Protein AF-0000000075588506 (afdb_homodimer)

Radius of gyration: 22.27 Å; Cα contacts (8 Å, |Δi|>4): 483; chains: 2; bounding box: 52×67×64 Å

InterPro domains:
  IPR051534 CBASS antivirus and pafABC operon-associated protein [PTHR34580] (2-149)
  IPR057727 WCX domain [PF25583] (71-145)

Structure (mmCIF, N/CA/C/O backbone):
data_AF-0000000075588506-model_v1
#
loop_
_entity.id
_entity.type
_entity.pdbx_description
1 polymer 'Uncharacterized protein'
#
loop_
_atom_site.group_PDB
_atom_site.id
_atom_site.type_symbol
_atom_site.label_atom_id
_atom_site.label_alt_id
_atom_site.label_comp_id
_atom_site.label_asym_id
_atom_site.label_entity_id
_atom_site.label_seq_id
_atom_site.pdbx_PDB_ins_code
_atom_site.Cartn_x
_atom_site.Cartn_y
_atom_site.Cartn_z
_atom_site.occupancy
_atom_site.B_iso_or_equiv
_atom_site.auth_seq_id
_atom_site.auth_comp_id
_atom_site.auth_asym_id
_atom_site.auth_atom_id
_atom_site.pdbx_PDB_model_num
ATOM 1 N N . MET A 1 1 ? 15.922 -7.164 -25.719 1 78.69 1 MET A N 1
ATOM 2 C CA . MET A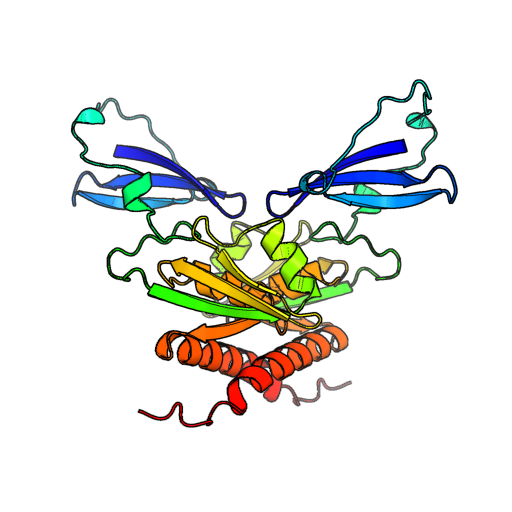 1 1 ? 14.758 -6.977 -26.578 1 78.69 1 MET A CA 1
ATOM 3 C C . MET A 1 1 ? 13.547 -6.539 -25.766 1 78.69 1 MET A C 1
ATOM 5 O O . MET A 1 1 ? 13.094 -7.27 -24.875 1 78.69 1 MET A O 1
ATOM 9 N N . PRO A 1 2 ? 13.062 -5.387 -25.938 1 80.12 2 PRO A N 1
ATOM 10 C CA . PRO A 1 2 ? 11.867 -4.934 -25.219 1 80.12 2 PRO A CA 1
ATOM 11 C C . PRO A 1 2 ? 10.602 -5.676 -25.656 1 80.12 2 PRO A C 1
ATOM 13 O O . PRO A 1 2 ? 10.414 -5.922 -26.859 1 80.12 2 PRO A O 1
ATOM 16 N N . LEU A 1 3 ? 9.812 -6.098 -24.75 1 80.12 3 LEU A N 1
ATOM 17 C CA . LEU A 1 3 ? 8.641 -6.914 -25.047 1 80.12 3 LEU A CA 1
ATOM 18 C C . LEU A 1 3 ? 7.355 -6.16 -24.734 1 80.12 3 LEU A C 1
ATOM 20 O O . LEU A 1 3 ? 6.441 -6.117 -25.562 1 80.12 3 LEU A O 1
ATOM 24 N N . CYS A 1 4 ? 7.23 -5.613 -23.531 1 79.81 4 CYS A N 1
ATOM 25 C CA . CYS A 1 4 ? 6.035 -4.863 -23.156 1 79.81 4 CYS A CA 1
ATOM 26 C C . CYS A 1 4 ? 6.328 -3.887 -22.031 1 79.81 4 CYS A C 1
ATOM 28 O O . CYS A 1 4 ? 7.395 -3.943 -21.422 1 79.81 4 CYS A O 1
ATOM 30 N N . LEU A 1 5 ? 5.359 -2.977 -21.891 1 83.81 5 LEU A N 1
ATOM 31 C CA . LEU A 1 5 ? 5.402 -2.025 -20.781 1 83.81 5 LEU A CA 1
ATOM 32 C C . LEU A 1 5 ? 4.277 -2.297 -19.797 1 83.81 5 LEU A C 1
ATOM 34 O O . LEU A 1 5 ? 3.15 -2.596 -20.188 1 83.81 5 LEU A O 1
ATOM 38 N N . LYS A 1 6 ? 4.695 -2.268 -18.531 1 82.12 6 LYS A N 1
ATOM 39 C CA . LYS A 1 6 ? 3.713 -2.457 -17.469 1 82.12 6 LYS A CA 1
ATOM 40 C C . LYS A 1 6 ? 3.766 -1.312 -16.469 1 82.12 6 LYS A C 1
ATOM 42 O O . LYS A 1 6 ? 4.848 -0.89 -16.047 1 82.12 6 LYS A O 1
ATOM 47 N N . LEU A 1 7 ? 2.547 -0.746 -16.234 1 78.69 7 LEU A N 1
ATOM 48 C CA . LEU A 1 7 ? 2.436 0.272 -15.203 1 78.69 7 LEU A CA 1
ATOM 49 C C . LEU A 1 7 ? 2.078 -0.357 -13.859 1 78.69 7 LEU A C 1
ATOM 51 O O . LEU A 1 7 ? 1.124 -1.133 -13.766 1 78.69 7 LEU A O 1
ATOM 55 N N . PHE A 1 8 ? 2.902 -0.081 -12.828 1 80.75 8 PHE A N 1
ATOM 56 C CA . PHE A 1 8 ? 2.625 -0.562 -11.477 1 80.75 8 PHE A CA 1
ATOM 57 C C . PHE A 1 8 ? 3.104 0.443 -10.438 1 80.75 8 PHE A C 1
ATOM 59 O O . PHE A 1 8 ? 4.254 0.879 -10.469 1 80.75 8 PHE A O 1
ATOM 66 N N . ARG A 1 9 ? 2.217 0.816 -9.445 1 76.56 9 ARG A N 1
ATOM 67 C CA . ARG A 1 9 ? 2.492 1.794 -8.398 1 76.56 9 ARG A CA 1
ATOM 68 C C . ARG A 1 9 ? 3.148 3.045 -8.969 1 76.56 9 ARG A C 1
ATOM 70 O O . ARG A 1 9 ? 4.191 3.484 -8.484 1 76.56 9 ARG A O 1
ATOM 77 N N . GLN A 1 10 ? 2.666 3.445 -10.086 1 72.75 10 GLN A N 1
ATOM 78 C CA . GLN A 1 10 ? 3.016 4.715 -10.703 1 72.75 10 GLN A CA 1
ATOM 79 C C . GLN A 1 10 ? 4.406 4.656 -11.336 1 72.75 10 GLN A C 1
ATOM 81 O O . GLN A 1 10 ? 5.004 5.691 -11.625 1 72.75 10 GLN A O 1
ATOM 86 N N . CYS A 1 11 ? 4.848 3.457 -11.398 1 76.31 11 CYS A N 1
ATOM 87 C CA . CYS A 1 11 ? 6.121 3.281 -12.086 1 76.31 11 CYS A CA 1
ATOM 88 C C . CYS A 1 11 ? 5.949 2.445 -13.344 1 76.31 11 CYS A C 1
ATOM 90 O O . CYS A 1 11 ? 5.199 1.467 -13.352 1 76.31 11 CYS A O 1
ATOM 92 N N . TRP A 1 12 ? 6.598 2.908 -14.391 1 80.81 12 TRP A N 1
ATOM 93 C CA . TRP A 1 12 ? 6.633 2.141 -15.633 1 80.81 12 TRP A CA 1
ATOM 94 C C . TRP A 1 12 ? 7.766 1.117 -15.602 1 80.81 12 TRP A C 1
ATOM 96 O O . TRP A 1 12 ? 8.883 1.432 -15.195 1 80.81 12 TRP A O 1
ATOM 106 N N . TYR A 1 13 ? 7.371 -0.086 -16 1 84.12 13 TYR A N 1
ATOM 107 C CA . TYR A 1 13 ? 8.352 -1.165 -16.078 1 84.12 13 TYR A CA 1
ATOM 108 C C . TYR A 1 13 ? 8.461 -1.698 -17.5 1 84.12 13 TYR A C 1
ATOM 110 O O . TYR A 1 13 ? 7.449 -1.833 -18.203 1 84.12 13 TYR A O 1
ATOM 118 N N . LEU A 1 14 ? 9.727 -1.942 -17.875 1 85.06 14 LEU A N 1
ATOM 119 C CA . LEU A 1 14 ? 9.984 -2.576 -19.172 1 85.06 14 LEU A CA 1
ATOM 120 C C . LEU A 1 14 ? 10.305 -4.055 -18.984 1 85.06 14 LEU A C 1
ATOM 122 O O . LEU A 1 14 ? 11.211 -4.41 -18.234 1 85.06 14 LEU A O 1
ATOM 126 N N . VAL A 1 15 ? 9.438 -4.84 -19.609 1 84.5 15 VAL A N 1
ATOM 127 C CA . VAL A 1 15 ? 9.734 -6.266 -19.688 1 84.5 15 VAL A CA 1
ATOM 128 C C . VAL A 1 15 ? 10.547 -6.562 -20.938 1 84.5 15 VAL A C 1
ATOM 130 O O . VAL A 1 15 ? 10.148 -6.191 -22.047 1 84.5 15 VAL A O 1
ATOM 133 N N . GLY A 1 16 ? 11.672 -7.125 -20.688 1 82.25 16 GLY A N 1
ATOM 134 C CA . GLY A 1 16 ? 12.516 -7.434 -21.828 1 82.25 16 GLY A CA 1
ATOM 135 C C . GLY A 1 16 ? 13.195 -8.781 -21.719 1 82.25 16 GLY A C 1
ATOM 136 O O . GLY A 1 16 ? 13.219 -9.391 -20.656 1 82.25 16 GLY A O 1
ATOM 137 N N . LYS A 1 17 ? 13.516 -9.234 -22.922 1 81.44 17 LYS A N 1
ATOM 138 C CA . LYS A 1 17 ? 14.273 -10.477 -23.016 1 81.44 17 LYS A CA 1
ATOM 139 C C . LYS A 1 17 ? 15.758 -10.211 -23.25 1 81.44 17 LYS A C 1
ATOM 141 O O . LYS A 1 17 ? 16.109 -9.477 -24.172 1 81.44 17 LYS A O 1
ATOM 146 N N . ASN A 1 18 ? 16.5 -10.758 -22.141 1 76.44 18 ASN A N 1
ATOM 147 C CA . ASN A 1 18 ? 17.938 -10.617 -22.297 1 76.44 18 ASN A CA 1
ATOM 148 C C . ASN A 1 18 ? 18.453 -11.391 -23.516 1 76.44 18 ASN A C 1
ATOM 150 O O . ASN A 1 18 ? 18.141 -12.57 -23.688 1 76.44 18 ASN A O 1
ATOM 154 N N . LYS A 1 19 ? 19.25 -10.836 -24.312 1 73.25 19 LYS A N 1
ATOM 155 C CA . LYS A 1 19 ? 19.75 -11.43 -25.562 1 73.25 19 LYS A CA 1
ATOM 156 C C . LYS A 1 19 ? 20.734 -12.562 -25.281 1 73.25 19 LYS A C 1
ATOM 158 O O . LYS A 1 19 ? 20.844 -13.5 -26.062 1 73.25 19 LYS A O 1
ATOM 163 N N . PHE A 1 20 ? 21.406 -12.453 -24.141 1 75.19 20 PHE A N 1
ATOM 164 C CA . PHE A 1 20 ? 22.484 -13.391 -23.859 1 75.19 20 PHE A CA 1
ATOM 165 C C . PHE A 1 20 ? 21.953 -14.656 -23.188 1 75.19 20 PHE A C 1
ATOM 167 O O . PHE A 1 20 ? 22.297 -15.766 -23.578 1 75.19 20 PHE A O 1
ATOM 174 N N . ASN A 1 21 ? 21.031 -14.547 -22.281 1 75.19 21 ASN A N 1
ATOM 175 C CA . ASN A 1 21 ? 20.578 -15.719 -21.547 1 75.19 21 ASN A CA 1
ATOM 176 C C . ASN A 1 21 ? 19.094 -15.992 -21.797 1 75.19 21 ASN A C 1
ATOM 178 O O . ASN A 1 21 ? 18.547 -16.969 -21.297 1 75.19 21 ASN A O 1
ATOM 182 N N . HIS A 1 22 ? 18.516 -15.18 -22.594 1 75.69 22 HIS A N 1
ATOM 183 C CA . HIS A 1 22 ? 17.125 -15.305 -23.016 1 75.69 22 HIS A CA 1
ATOM 184 C C . HIS A 1 22 ? 16.172 -15.25 -21.828 1 75.69 22 HIS A C 1
ATOM 186 O O . HIS A 1 22 ? 15.055 -15.758 -21.891 1 75.69 22 HIS A O 1
ATOM 192 N N . MET A 1 23 ? 16.719 -14.727 -20.766 1 78.88 23 MET A N 1
ATOM 193 C CA . MET A 1 23 ? 15.891 -14.609 -19.562 1 78.88 23 MET A CA 1
ATOM 194 C C . MET A 1 23 ? 15.07 -13.328 -19.609 1 78.88 23 MET A C 1
ATOM 196 O O . MET A 1 23 ? 15.555 -12.281 -20.047 1 78.88 23 MET A O 1
ATOM 200 N N . ILE A 1 24 ? 13.852 -13.531 -19.25 1 81.25 24 ILE A N 1
ATOM 201 C CA . ILE A 1 24 ? 12.984 -12.367 -19.172 1 81.25 24 ILE A CA 1
ATOM 202 C C . ILE A 1 24 ? 13.312 -11.57 -17.906 1 81.25 24 ILE A C 1
ATOM 204 O O . ILE A 1 24 ? 13.406 -12.141 -16.812 1 81.25 24 ILE A O 1
ATOM 208 N N . THR A 1 25 ? 13.586 -10.281 -18.156 1 81.56 25 THR A N 1
ATOM 209 C CA . THR A 1 25 ? 13.938 -9.398 -17.047 1 81.56 25 THR A CA 1
ATOM 210 C C . THR A 1 25 ? 13.016 -8.18 -17 1 81.56 25 THR A C 1
ATOM 212 O O . THR A 1 25 ? 12.578 -7.695 -18.047 1 81.56 25 THR A O 1
ATOM 215 N N . ILE A 1 26 ? 12.688 -7.777 -15.805 1 84.12 26 ILE A N 1
ATOM 216 C CA . ILE A 1 26 ? 11.852 -6.598 -15.609 1 84.12 26 ILE A CA 1
ATOM 217 C C . ILE A 1 26 ? 12.711 -5.43 -15.133 1 84.12 26 ILE A C 1
ATOM 219 O O . ILE A 1 26 ? 13.445 -5.547 -14.148 1 84.12 26 ILE A O 1
ATOM 223 N N . PHE A 1 27 ? 12.602 -4.301 -15.898 1 81.44 27 PHE A N 1
ATOM 224 C CA . PHE A 1 27 ? 13.391 -3.113 -15.594 1 81.44 27 PHE A CA 1
ATOM 225 C C . PHE A 1 27 ? 12.492 -1.955 -15.18 1 81.44 27 PHE A C 1
ATOM 227 O O . PHE A 1 27 ? 11.469 -1.694 -15.82 1 81.44 27 PHE A O 1
ATOM 234 N N . CYS A 1 28 ? 12.852 -1.321 -14.094 1 79.81 28 CYS A N 1
ATOM 235 C CA . CYS A 1 28 ? 12.195 -0.06 -13.773 1 79.81 28 CYS A CA 1
ATOM 236 C C . CYS A 1 28 ? 12.727 1.069 -14.648 1 79.81 28 CYS A C 1
ATOM 238 O O . CYS A 1 28 ? 13.914 1.386 -14.609 1 79.81 28 CYS A O 1
ATOM 240 N N . LEU A 1 29 ? 11.914 1.676 -15.391 1 82.12 29 LEU A N 1
ATOM 241 C CA . LEU A 1 29 ? 12.336 2.68 -16.359 1 82.12 29 LEU A CA 1
ATOM 242 C C . LEU A 1 29 ? 12.906 3.908 -15.664 1 82.12 29 LEU A C 1
ATOM 244 O O . LEU A 1 29 ? 13.781 4.59 -16.203 1 82.12 29 LEU A O 1
ATOM 248 N N . ASP A 1 30 ? 12.406 4.172 -14.5 1 74.38 30 ASP A N 1
ATOM 249 C CA . ASP A 1 30 ? 12.867 5.348 -13.766 1 74.38 30 ASP A CA 1
ATOM 250 C C . ASP A 1 30 ? 14.32 5.188 -13.328 1 74.38 30 ASP A C 1
ATOM 252 O O . ASP A 1 30 ? 14.984 6.168 -12.984 1 74.38 30 ASP A O 1
ATOM 256 N N . ARG A 1 31 ? 14.859 3.967 -13.344 1 73.25 31 ARG A N 1
ATOM 257 C CA . ARG A 1 31 ? 16.219 3.695 -12.898 1 73.25 31 ARG A CA 1
ATOM 258 C C . ARG A 1 31 ? 17.188 3.648 -14.07 1 73.25 31 ARG A C 1
ATOM 260 O O . ARG A 1 31 ? 18.391 3.479 -13.883 1 73.25 31 ARG A O 1
ATOM 267 N N . ILE A 1 32 ? 16.625 3.762 -15.164 1 74.25 32 ILE A N 1
ATOM 268 C CA . ILE A 1 32 ? 17.5 3.723 -16.328 1 74.25 32 ILE A CA 1
ATOM 269 C C . ILE A 1 32 ? 18.281 5.023 -16.438 1 74.25 32 ILE A C 1
ATOM 271 O O . ILE A 1 32 ? 17.703 6.113 -16.453 1 74.25 32 ILE A O 1
ATOM 275 N N . THR A 1 33 ? 19.516 4.961 -16.344 1 73.69 33 THR A N 1
ATOM 276 C CA . THR A 1 33 ? 20.375 6.141 -16.344 1 73.69 33 THR A CA 1
ATOM 277 C C . THR A 1 33 ? 20.938 6.406 -17.734 1 73.69 33 THR A C 1
ATOM 279 O O . THR A 1 33 ? 21.328 7.531 -18.047 1 73.69 33 THR A O 1
ATOM 282 N N . ASP A 1 34 ? 21.094 5.387 -18.516 1 75 34 ASP A N 1
ATOM 283 C CA . ASP A 1 34 ? 21.641 5.543 -19.859 1 75 34 ASP A CA 1
ATOM 284 C C . ASP A 1 34 ? 20.906 4.66 -20.875 1 75 34 ASP A C 1
ATOM 286 O O . ASP A 1 34 ? 20.484 3.549 -20.531 1 75 34 ASP A O 1
ATOM 290 N N . PHE A 1 35 ? 20.547 5.297 -22 1 71.38 35 PHE A N 1
ATOM 291 C CA . PHE A 1 35 ? 19.906 4.527 -23.078 1 71.38 35 PHE A CA 1
ATOM 292 C C . PHE A 1 35 ? 20.594 4.781 -24.406 1 71.38 35 PHE A C 1
ATOM 294 O O . PHE A 1 35 ? 21.047 5.898 -24.688 1 71.38 35 PHE A O 1
ATOM 301 N N . ARG A 1 36 ? 20.906 3.596 -25.094 1 75.19 36 ARG A N 1
ATOM 302 C CA . ARG A 1 36 ? 21.5 3.713 -26.422 1 75.19 36 ARG A CA 1
ATOM 303 C C . ARG A 1 36 ? 20.641 3.01 -27.469 1 75.19 36 ARG A C 1
ATOM 305 O O . ARG A 1 36 ? 20.062 1.96 -27.188 1 75.19 36 ARG A O 1
ATOM 312 N N . LEU A 1 37 ? 20.5 3.709 -28.547 1 69.38 37 LEU A N 1
ATOM 313 C CA . LEU A 1 37 ? 19.766 3.104 -29.656 1 69.38 37 LEU A CA 1
ATOM 314 C C . LEU A 1 37 ? 20.625 2.076 -30.375 1 69.38 37 LEU A C 1
ATOM 316 O O . LEU A 1 37 ? 21.812 2.309 -30.609 1 69.38 37 LEU A O 1
ATOM 320 N N . SER A 1 38 ? 20.125 0.927 -30.391 1 71 38 SER A N 1
ATOM 321 C CA . SER A 1 38 ? 20.844 -0.083 -31.172 1 71 38 SER A CA 1
ATOM 322 C C . SER A 1 38 ? 20.156 -0.333 -32.5 1 71 38 SER A C 1
ATOM 324 O O . SER A 1 38 ? 18.953 -0.124 -32.656 1 71 38 SER A O 1
ATOM 326 N N . SER A 1 39 ? 20.953 -0.495 -33.531 1 72.56 39 SER A N 1
ATOM 327 C CA . SER A 1 39 ? 20.453 -0.833 -34.844 1 72.56 39 SER A CA 1
ATOM 328 C C . SER A 1 39 ? 20.016 -2.295 -34.938 1 72.56 39 SER A C 1
ATOM 330 O O . SER A 1 39 ? 19.484 -2.742 -35.938 1 72.56 39 SER A O 1
ATOM 332 N N . GLN A 1 40 ? 20.203 -2.844 -33.875 1 69.31 40 GLN A N 1
ATOM 333 C CA . GLN A 1 40 ? 19.828 -4.254 -33.844 1 69.31 40 GLN A CA 1
ATOM 334 C C . GLN A 1 40 ? 18.312 -4.43 -33.812 1 69.31 40 GLN A C 1
ATOM 336 O O . GLN A 1 40 ? 17.625 -3.721 -33.062 1 69.31 40 GLN A O 1
ATOM 341 N N . SER A 1 41 ? 17.766 -5.055 -34.875 1 65.31 41 SER A N 1
ATOM 342 C CA . SER A 1 41 ? 16.328 -5.34 -34.938 1 65.31 41 SER A CA 1
ATOM 343 C C . SER A 1 41 ? 16.016 -6.703 -34.344 1 65.31 41 SER A C 1
ATOM 345 O O . SER A 1 41 ? 16.906 -7.551 -34.219 1 65.31 41 SER A O 1
ATOM 347 N N . PHE A 1 42 ? 15.047 -6.75 -33.594 1 65.62 42 PHE A N 1
ATOM 348 C CA . PHE A 1 42 ? 14.586 -8.047 -33.094 1 65.62 42 PHE A CA 1
ATOM 349 C C . PHE A 1 42 ? 13.172 -8.344 -33.594 1 65.62 42 PHE A C 1
ATOM 351 O O . PHE A 1 42 ? 12.453 -7.43 -34 1 65.62 42 PHE A O 1
ATOM 358 N N . ASN A 1 43 ? 12.883 -9.727 -33.844 1 61.12 43 ASN A N 1
ATOM 359 C CA . ASN A 1 43 ? 11.555 -10.156 -34.281 1 61.12 43 ASN A CA 1
ATOM 360 C C . ASN A 1 43 ? 10.633 -10.422 -33.094 1 61.12 43 ASN A C 1
ATOM 362 O O . ASN A 1 43 ? 10.742 -11.461 -32.438 1 61.12 43 ASN A O 1
ATOM 366 N N . TYR A 1 44 ? 9.836 -9.484 -32.781 1 62.31 44 TYR A N 1
ATOM 367 C CA . TYR A 1 44 ? 8.883 -9.562 -31.688 1 62.31 44 TYR A CA 1
ATOM 368 C C . TYR A 1 44 ? 7.98 -10.781 -31.828 1 62.31 44 TYR A C 1
ATOM 370 O O . TYR A 1 44 ? 7.664 -11.445 -30.844 1 62.31 44 TYR A O 1
ATOM 378 N N . ALA A 1 45 ? 7.539 -10.945 -33.125 1 58.28 45 ALA A N 1
ATOM 379 C CA . ALA A 1 45 ? 6.551 -11.977 -33.438 1 58.28 45 ALA A CA 1
ATOM 380 C C . ALA A 1 45 ? 7.082 -13.367 -33.062 1 58.28 45 ALA A C 1
ATOM 382 O O . ALA A 1 45 ? 6.305 -14.281 -32.812 1 58.28 45 ALA A O 1
ATOM 383 N N . GLN A 1 46 ? 8.281 -13.445 -33.094 1 55.69 46 GLN A N 1
ATOM 384 C CA . GLN A 1 46 ? 8.875 -14.758 -32.875 1 55.69 46 GLN A CA 1
ATOM 385 C C . GLN A 1 46 ? 8.992 -15.039 -31.375 1 55.69 46 GLN A C 1
ATOM 387 O O . GLN A 1 46 ? 9.211 -16.172 -30.969 1 55.69 46 GLN A O 1
ATOM 392 N N . GLU A 1 47 ? 8.766 -13.922 -30.656 1 60.62 47 GLU A N 1
ATOM 393 C CA . GLU A 1 47 ? 8.914 -14.156 -29.234 1 60.62 47 GLU A CA 1
ATOM 394 C C . GLU A 1 47 ? 7.598 -14.617 -28.609 1 60.62 47 GLU A C 1
ATOM 396 O O . GLU A 1 47 ? 6.523 -14.141 -28.984 1 60.62 47 GLU A O 1
ATOM 401 N N . ALA A 1 48 ? 7.441 -15.859 -28.516 1 67.25 48 ALA A N 1
ATOM 402 C CA . ALA A 1 48 ? 6.277 -16.469 -27.875 1 67.25 48 ALA A CA 1
ATOM 403 C C . ALA A 1 48 ? 5.984 -15.82 -26.531 1 67.25 48 ALA A C 1
ATOM 405 O O . ALA A 1 48 ? 5.758 -16.516 -25.531 1 67.25 48 ALA A O 1
ATOM 406 N N . PHE A 1 49 ? 6.207 -14.469 -26.484 1 77.56 49 PHE A N 1
ATOM 407 C CA . PHE A 1 49 ? 5.953 -13.797 -25.219 1 77.56 49 PHE A CA 1
ATOM 408 C C . PHE A 1 49 ? 4.555 -13.18 -25.203 1 77.56 49 PHE A C 1
ATOM 410 O O . PHE A 1 49 ? 4.176 -12.461 -26.125 1 77.56 49 PHE A O 1
ATOM 417 N N . ASN A 1 50 ? 3.732 -13.617 -24.312 1 76.31 50 ASN A N 1
ATOM 418 C CA . ASN A 1 50 ? 2.414 -13.047 -24.047 1 76.31 50 ASN A CA 1
ATOM 419 C C . ASN A 1 50 ? 2.352 -12.391 -22.672 1 76.31 50 ASN A C 1
ATOM 421 O O . ASN A 1 50 ? 2.451 -13.07 -21.641 1 76.31 50 ASN A O 1
ATOM 425 N N . PRO A 1 51 ? 2.205 -11.078 -22.688 1 77.56 51 PRO A N 1
ATOM 426 C CA . PRO A 1 51 ? 2.189 -10.375 -21.406 1 77.56 51 PRO A CA 1
ATOM 427 C C . PRO A 1 51 ? 1.086 -10.867 -20.469 1 77.56 51 PRO A C 1
ATOM 429 O O . PRO A 1 51 ? 1.268 -10.898 -19.25 1 77.56 51 PRO A O 1
ATOM 432 N N . HIS A 1 52 ? -0.022 -11.227 -21.016 1 76.56 52 HIS A N 1
ATOM 433 C CA . HIS A 1 52 ? -1.139 -11.68 -20.203 1 76.56 52 HIS A CA 1
ATOM 434 C C . HIS A 1 52 ? -0.807 -12.992 -19.5 1 76.56 52 HIS A C 1
ATOM 436 O O . HIS A 1 52 ? -1.126 -13.164 -18.312 1 76.56 52 HIS A O 1
ATOM 442 N N . THR A 1 53 ? -0.16 -13.797 -20.266 1 77.31 53 THR A N 1
ATOM 443 C CA . THR A 1 53 ? 0.232 -15.078 -19.688 1 77.31 53 THR A CA 1
ATOM 444 C C . THR A 1 53 ? 1.4 -14.898 -18.719 1 77.31 53 THR A C 1
ATOM 446 O O . THR A 1 53 ? 1.462 -15.562 -17.688 1 77.31 53 THR A O 1
ATOM 449 N N . PHE A 1 54 ? 2.281 -14.023 -19.094 1 79.06 54 PHE A N 1
ATOM 450 C CA . PHE A 1 54 ? 3.479 -13.805 -18.297 1 79.06 54 PHE A CA 1
ATOM 451 C C . PHE A 1 54 ? 3.115 -13.234 -16.922 1 79.06 54 PHE A C 1
ATOM 453 O O . PHE A 1 54 ? 3.691 -13.625 -15.906 1 79.06 54 PHE A O 1
ATOM 460 N N . PHE A 1 55 ? 2.131 -12.422 -16.828 1 81.31 55 PHE A N 1
ATOM 461 C CA . PHE A 1 55 ? 1.765 -11.781 -15.57 1 81.31 55 PHE A CA 1
ATOM 462 C C . PHE A 1 55 ? 0.507 -12.414 -14.984 1 81.31 55 PHE A C 1
ATOM 464 O O . PHE A 1 55 ? -0.142 -11.828 -14.117 1 81.31 55 PHE A O 1
ATOM 471 N N . ASP A 1 56 ? 0.2 -13.562 -15.477 1 79.94 56 ASP A N 1
ATOM 472 C CA . ASP A 1 56 ? -0.98 -14.25 -14.969 1 79.94 56 ASP A CA 1
ATOM 473 C C . ASP A 1 56 ? -0.867 -14.5 -13.469 1 79.94 56 ASP A C 1
ATOM 475 O O . ASP A 1 56 ? 0.144 -15.023 -12.992 1 79.94 56 ASP A O 1
ATOM 479 N N . GLY A 1 57 ? -1.911 -14.016 -12.719 1 86.5 57 GLY A N 1
ATOM 480 C CA . GLY A 1 57 ? -1.955 -14.219 -11.281 1 86.5 57 GLY A CA 1
ATOM 481 C C . GLY A 1 57 ? -1.158 -13.188 -10.5 1 86.5 57 GLY A C 1
ATOM 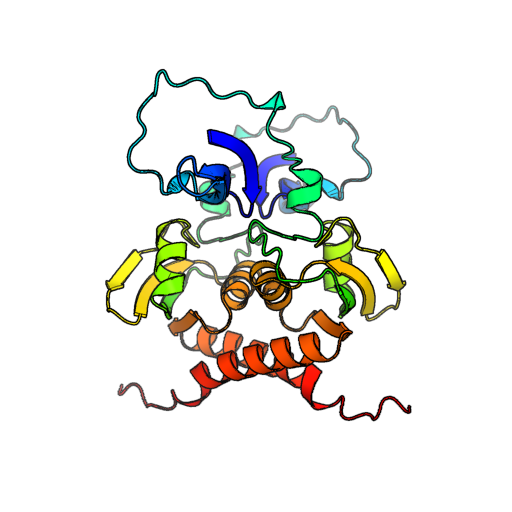482 O O . GLY A 1 57 ? -1.165 -13.188 -9.266 1 86.5 57 GLY A O 1
ATOM 483 N N . CYS A 1 58 ? -0.52 -12.328 -11.211 1 85 58 CYS A N 1
ATOM 484 C CA . CYS A 1 58 ? 0.342 -11.359 -10.539 1 85 58 CYS A CA 1
ATOM 485 C C . CYS A 1 58 ? -0.427 -10.086 -10.203 1 85 58 CYS A C 1
ATOM 487 O O . CYS A 1 58 ? -1.263 -9.633 -10.992 1 85 58 CYS A O 1
ATOM 489 N N . ILE A 1 59 ? -0.163 -9.523 -9.016 1 84.31 59 ILE A N 1
ATOM 490 C CA . ILE A 1 59 ? -0.734 -8.234 -8.648 1 84.31 59 ILE A CA 1
ATOM 491 C C . ILE A 1 59 ? 0.185 -7.109 -9.117 1 84.31 59 ILE A C 1
ATOM 493 O O . ILE A 1 59 ? -0.286 -6.055 -9.547 1 84.31 59 ILE A O 1
ATOM 497 N N . GLY A 1 60 ? 1.499 -7.371 -9.109 1 80.94 60 GLY A N 1
ATOM 498 C CA . GLY A 1 60 ? 2.496 -6.395 -9.516 1 80.94 60 GLY A CA 1
ATOM 499 C C . GLY A 1 60 ? 3.426 -6.906 -10.602 1 80.94 60 GLY A C 1
ATOM 500 O O . GLY A 1 60 ? 2.986 -7.578 -11.531 1 80.94 60 GLY A O 1
ATOM 501 N N . VAL A 1 61 ? 4.629 -6.43 -10.508 1 77 61 VAL A N 1
ATOM 502 C CA . VAL A 1 61 ? 5.562 -6.691 -11.594 1 77 61 VAL A CA 1
ATOM 503 C C . VAL A 1 61 ? 6.426 -7.906 -11.258 1 77 61 VAL A C 1
ATOM 505 O O . VAL A 1 61 ? 7.172 -8.398 -12.102 1 77 61 VAL A O 1
ATOM 508 N N . ILE A 1 62 ? 6.316 -8.336 -10.039 1 72.56 62 ILE A N 1
ATOM 509 C CA . ILE A 1 62 ? 7.102 -9.508 -9.656 1 72.56 62 ILE A CA 1
ATOM 510 C C . ILE A 1 62 ? 6.473 -10.766 -10.258 1 72.56 62 ILE A C 1
ATOM 512 O O . ILE A 1 62 ? 5.41 -11.203 -9.812 1 72.56 62 ILE A O 1
ATOM 516 N N . ALA A 1 63 ? 7.098 -11.203 -11.406 1 69.75 63 ALA A N 1
ATOM 517 C CA . ALA A 1 63 ? 6.609 -12.398 -12.078 1 69.75 63 ALA A CA 1
ATOM 518 C C . ALA A 1 63 ? 7.535 -13.586 -11.836 1 69.75 63 ALA A C 1
ATOM 520 O O . ALA A 1 63 ? 8.719 -13.539 -12.172 1 69.75 63 ALA A O 1
ATOM 521 N N . ASN A 1 64 ? 7.258 -14.203 -10.711 1 66.44 64 ASN A N 1
ATOM 522 C CA . ASN A 1 64 ? 8.062 -15.383 -10.438 1 66.44 64 ASN A CA 1
ATOM 523 C C . ASN A 1 64 ? 7.367 -16.656 -10.898 1 66.44 64 ASN A C 1
ATOM 525 O O . ASN A 1 64 ? 6.355 -17.062 -10.328 1 66.44 64 ASN A O 1
ATOM 529 N N . ALA A 1 65 ? 7.926 -17.188 -11.898 1 63.66 65 ALA A N 1
ATOM 530 C CA . ALA A 1 65 ? 7.355 -18.391 -12.469 1 63.66 65 ALA A CA 1
ATOM 531 C C . ALA A 1 65 ? 7.367 -19.531 -11.461 1 63.66 65 ALA A C 1
ATOM 533 O O . ALA A 1 65 ? 6.629 -20.516 -11.609 1 63.66 65 ALA A O 1
ATOM 534 N N . ASP A 1 66 ? 8.156 -19.25 -10.445 1 77.94 66 ASP A N 1
ATOM 535 C CA . ASP A 1 66 ? 8.297 -20.344 -9.492 1 77.94 66 ASP A CA 1
ATOM 536 C C . ASP A 1 66 ? 7.203 -20.297 -8.43 1 77.94 66 ASP A C 1
ATOM 538 O O . ASP A 1 66 ? 7.051 -21.234 -7.637 1 77.94 66 ASP A O 1
ATOM 542 N N . VAL A 1 67 ? 6.473 -19.328 -8.484 1 84 67 VAL A N 1
ATOM 543 C CA . VAL A 1 67 ? 5.383 -19.219 -7.523 1 84 67 VAL A CA 1
ATOM 544 C C . VAL A 1 67 ? 4.066 -19.609 -8.188 1 84 67 VAL A C 1
ATOM 546 O O . VAL A 1 67 ? 3.701 -19.062 -9.234 1 84 67 VAL A O 1
ATOM 549 N N . ASN A 1 68 ? 3.402 -20.609 -7.691 1 89.69 68 ASN A N 1
ATOM 550 C CA . ASN A 1 68 ? 2.145 -21.078 -8.258 1 89.69 68 ASN A CA 1
ATOM 551 C C . ASN A 1 68 ? 0.985 -20.156 -7.906 1 89.69 68 ASN A C 1
ATOM 553 O O . ASN A 1 68 ? 1.032 -19.453 -6.895 1 89.69 68 ASN A O 1
ATOM 557 N N . ILE A 1 69 ? 0.051 -20.188 -8.82 1 93.38 69 ILE A N 1
ATOM 558 C CA . ILE A 1 69 ? -1.198 -19.5 -8.508 1 93.38 69 ILE A CA 1
ATOM 559 C C . ILE A 1 69 ? -1.914 -20.234 -7.371 1 93.38 69 ILE A C 1
ATOM 561 O O . ILE A 1 69 ? -2.051 -21.453 -7.398 1 93.38 69 ILE A O 1
ATOM 565 N N . GLU A 1 70 ? -2.299 -19.469 -6.363 1 95.94 70 GLU A N 1
ATOM 566 C CA . GLU A 1 70 ? -2.975 -20.016 -5.188 1 95.94 70 GLU A CA 1
ATOM 567 C C . GLU A 1 70 ? -4.387 -19.453 -5.055 1 95.94 70 GLU A C 1
ATOM 569 O O . GLU A 1 70 ? -4.641 -18.297 -5.414 1 95.94 70 GLU A O 1
ATOM 574 N N . TYR A 1 71 ? -5.262 -20.375 -4.582 1 97.69 71 TYR A N 1
ATOM 575 C CA . TYR A 1 71 ? -6.586 -19.906 -4.18 1 97.69 71 TYR A CA 1
ATOM 576 C C . TYR A 1 71 ? -6.539 -19.25 -2.809 1 97.69 71 TYR A C 1
ATOM 578 O O . TYR A 1 71 ? -6.359 -19.922 -1.79 1 97.69 71 TYR A O 1
ATOM 586 N N . VAL A 1 72 ? -6.746 -17.891 -2.811 1 98.06 72 VAL A N 1
ATOM 587 C CA . VAL A 1 72 ? -6.602 -17.109 -1.587 1 98.06 72 VAL A CA 1
ATOM 588 C C . VAL A 1 72 ? -7.98 -16.688 -1.078 1 98.06 72 VAL A C 1
ATOM 590 O O . VAL A 1 72 ? -8.836 -16.266 -1.859 1 98.06 72 VAL A O 1
ATOM 593 N N . VAL A 1 73 ? -8.234 -16.859 0.24 1 98.56 73 VAL A N 1
ATOM 594 C CA . VAL A 1 73 ? -9.469 -16.422 0.898 1 98.56 73 VAL A CA 1
ATOM 595 C C . VAL A 1 73 ? -9.148 -15.359 1.943 1 98.56 73 VAL A C 1
ATOM 597 O O . VAL A 1 73 ? -8.305 -15.57 2.818 1 98.56 73 VAL A O 1
ATOM 600 N N . LEU A 1 74 ? -9.828 -14.227 1.823 1 98.31 74 LEU A N 1
ATOM 601 C CA . LEU A 1 74 ? -9.586 -13.094 2.711 1 98.31 74 LEU A CA 1
ATOM 602 C C . LEU A 1 74 ? -10.859 -12.703 3.453 1 98.31 74 LEU A C 1
ATOM 604 O O . LEU A 1 74 ? -11.93 -12.609 2.852 1 98.31 74 LEU A O 1
ATOM 608 N N . LYS A 1 75 ? -10.75 -12.508 4.758 1 98.44 75 LYS A N 1
ATOM 609 C CA . LYS A 1 75 ? -11.773 -11.836 5.547 1 98.44 75 LYS A CA 1
ATOM 610 C C . LYS A 1 75 ? -11.477 -10.344 5.676 1 98.44 75 LYS A C 1
ATOM 612 O O . LYS A 1 75 ? -10.406 -9.961 6.148 1 98.44 75 LYS A O 1
ATOM 617 N N . VAL A 1 76 ? -12.422 -9.523 5.242 1 98 76 VAL A N 1
ATOM 618 C CA . VAL A 1 76 ? -12.188 -8.094 5.117 1 98 76 VAL A CA 1
ATOM 619 C C . VAL A 1 76 ? -13.258 -7.32 5.879 1 98 76 VAL A C 1
ATOM 621 O O . VAL A 1 76 ? -14.445 -7.633 5.77 1 98 76 VAL A O 1
ATOM 624 N N . SER A 1 77 ? -12.867 -6.363 6.695 1 97.31 77 SER A N 1
ATOM 625 C CA . SER A 1 77 ? -13.828 -5.539 7.422 1 97.31 77 SER A CA 1
ATOM 626 C C . SER A 1 77 ? -14.805 -4.863 6.469 1 97.31 77 SER A C 1
ATOM 628 O O . SER A 1 77 ? -14.492 -4.648 5.297 1 97.31 77 SER A O 1
ATOM 630 N N . ALA A 1 78 ? -15.938 -4.469 6.965 1 95.38 78 ALA A N 1
ATOM 631 C CA . ALA A 1 78 ? -17 -3.9 6.141 1 95.38 78 ALA A CA 1
ATOM 632 C C . ALA A 1 78 ? -16.531 -2.623 5.449 1 95.38 78 ALA A C 1
ATOM 634 O O . ALA A 1 78 ? -16.797 -2.424 4.262 1 95.38 78 ALA A O 1
ATOM 635 N N . THR A 1 79 ? -15.875 -1.808 6.191 1 90.56 79 THR A N 1
ATOM 636 C CA . THR A 1 79 ? -15.414 -0.537 5.637 1 90.56 79 THR A CA 1
ATOM 637 C C . THR A 1 79 ? -14.406 -0.767 4.512 1 90.56 79 THR A C 1
ATOM 639 O O . THR A 1 79 ? -14.531 -0.184 3.434 1 90.56 79 THR A O 1
ATOM 642 N N . GLN A 1 80 ? -13.484 -1.646 4.715 1 93.06 80 GLN A N 1
ATOM 643 C CA . GLN A 1 80 ? -12.453 -1.929 3.721 1 93.06 80 GLN A CA 1
ATOM 644 C C . GLN A 1 80 ? -13.031 -2.703 2.539 1 93.06 80 GLN A C 1
ATOM 646 O O . GLN A 1 80 ? -12.531 -2.604 1.418 1 93.06 80 GLN A O 1
ATOM 651 N N . ALA A 1 81 ? -14.062 -3.434 2.781 1 94.56 81 ALA A N 1
ATOM 652 C CA . ALA A 1 81 ? -14.719 -4.176 1.708 1 94.56 81 ALA A CA 1
ATOM 653 C C . ALA A 1 81 ? -15.242 -3.234 0.63 1 94.56 81 ALA A C 1
ATOM 655 O O . ALA A 1 81 ? -15.164 -3.539 -0.562 1 94.56 81 ALA A O 1
ATOM 656 N N . ASN A 1 82 ? -15.734 -2.137 1.061 1 88.38 82 ASN A N 1
ATOM 657 C CA . ASN A 1 82 ? -16.203 -1.14 0.107 1 88.38 82 ASN A CA 1
ATOM 658 C C . ASN A 1 82 ? -15.086 -0.664 -0.811 1 88.38 82 ASN A C 1
ATOM 660 O O . ASN A 1 82 ? -15.297 -0.465 -2.008 1 88.38 82 ASN A O 1
ATOM 664 N N . TYR A 1 83 ? -13.977 -0.539 -0.212 1 86.62 83 TYR A N 1
ATOM 665 C CA . TYR A 1 83 ? -12.812 -0.122 -0.986 1 86.62 83 TYR A CA 1
ATOM 666 C C . TYR A 1 83 ? -12.422 -1.19 -1.998 1 86.62 83 TYR A C 1
ATOM 668 O O . TYR A 1 83 ? -12.164 -0.885 -3.166 1 86.62 83 TYR A O 1
ATOM 676 N N . LEU A 1 84 ? -12.43 -2.457 -1.609 1 91.5 84 LEU A N 1
ATOM 677 C CA . LEU A 1 84 ? -12.023 -3.559 -2.477 1 91.5 84 LEU A CA 1
ATOM 678 C C . LEU A 1 84 ? -13.023 -3.748 -3.613 1 91.5 84 LEU A C 1
ATOM 680 O O . LEU A 1 84 ? -12.656 -4.211 -4.695 1 91.5 84 LEU A O 1
ATOM 684 N N . ARG A 1 85 ? -14.258 -3.41 -3.311 1 90.25 85 ARG A N 1
ATOM 685 C CA . ARG A 1 85 ? -15.266 -3.465 -4.359 1 90.25 85 ARG A CA 1
ATOM 686 C C . ARG A 1 85 ? -14.977 -2.445 -5.453 1 90.25 85 ARG A C 1
ATOM 688 O O . ARG A 1 85 ? -15.148 -2.734 -6.641 1 90.25 85 ARG A O 1
ATOM 695 N N . ASP A 1 86 ? -14.477 -1.325 -4.992 1 82.88 86 ASP A N 1
ATOM 696 C CA . ASP A 1 86 ? -14.195 -0.233 -5.922 1 82.88 86 ASP A CA 1
ATOM 697 C C . ASP A 1 86 ? -12.875 -0.451 -6.648 1 82.88 86 ASP A C 1
ATOM 699 O O . ASP A 1 86 ? -12.742 -0.119 -7.828 1 82.88 86 ASP A O 1
ATOM 703 N N . LEU A 1 87 ? -11.945 -0.987 -5.867 1 86 87 LEU A N 1
ATOM 704 C CA . LEU A 1 87 ? -10.602 -1.233 -6.387 1 86 87 LEU A CA 1
ATOM 705 C C . LEU A 1 87 ? -10.133 -2.639 -6.031 1 86 87 LEU A C 1
ATOM 707 O O . LEU A 1 87 ? -9.391 -2.822 -5.062 1 86 87 LEU A O 1
ATOM 711 N N . PRO A 1 88 ? -10.438 -3.508 -6.984 1 90.38 88 PRO A N 1
ATOM 712 C CA . PRO A 1 88 ? -10.039 -4.887 -6.695 1 90.38 88 PRO A CA 1
ATOM 713 C C . PRO A 1 88 ? -8.523 -5.062 -6.637 1 90.38 88 PRO A C 1
ATOM 715 O O . PRO A 1 88 ? -7.793 -4.414 -7.391 1 90.38 88 PRO A O 1
ATOM 718 N N . ILE A 1 89 ? -8.047 -5.953 -5.727 1 92 89 ILE A N 1
ATOM 719 C CA . ILE A 1 89 ? -6.629 -6.266 -5.609 1 92 89 ILE A CA 1
ATOM 720 C C . ILE A 1 89 ? -6.152 -6.977 -6.871 1 92 89 ILE A C 1
ATOM 722 O O . ILE A 1 89 ? -5.035 -6.734 -7.344 1 92 89 ILE A O 1
ATOM 726 N N . HIS A 1 90 ? -6.992 -7.812 -7.434 1 92.56 90 HIS A N 1
ATOM 727 C CA . HIS A 1 90 ? -6.715 -8.641 -8.602 1 92.56 90 HIS A CA 1
ATOM 728 C C . HIS A 1 90 ? -7.973 -8.844 -9.438 1 92.56 90 HIS A C 1
ATOM 730 O O . HIS A 1 90 ? -9.086 -8.805 -8.914 1 92.56 90 HIS A O 1
ATOM 736 N N . GLU A 1 91 ? -7.812 -9.141 -10.648 1 90.25 91 GLU A N 1
ATOM 737 C CA . GLU A 1 91 ? -8.938 -9.281 -11.57 1 90.25 91 GLU A CA 1
ATOM 738 C C . GLU A 1 91 ? -9.781 -10.508 -11.227 1 90.25 91 GLU A C 1
ATOM 740 O O . GLU A 1 91 ? -10.984 -10.539 -11.5 1 90.25 91 GLU A O 1
ATOM 745 N N . SER A 1 92 ? -9.227 -11.492 -10.594 1 94.5 92 SER A N 1
ATOM 746 C CA . SER A 1 92 ? -9.938 -12.727 -10.273 1 94.5 92 SER A CA 1
ATOM 747 C C . SER A 1 92 ? -10.719 -12.594 -8.977 1 94.5 92 SER A C 1
ATOM 749 O O . SER A 1 92 ? -11.359 -13.547 -8.531 1 94.5 92 SER A O 1
ATOM 751 N N . GLN A 1 93 ? -10.688 -11.453 -8.391 1 96.88 93 GLN A N 1
ATOM 752 C CA . GLN A 1 93 ? -11.312 -11.219 -7.094 1 96.88 93 GLN A CA 1
ATOM 753 C C . GLN A 1 93 ? -12.82 -11.453 -7.168 1 96.88 93 GLN A C 1
ATOM 755 O O . GLN A 1 93 ? -13.484 -10.977 -8.094 1 96.88 93 GLN A O 1
ATOM 760 N N . ILE A 1 94 ? -13.375 -12.242 -6.184 1 97.75 94 ILE A N 1
ATOM 761 C CA . ILE A 1 94 ? -14.812 -12.492 -6.059 1 97.75 94 ILE A CA 1
ATOM 762 C C . ILE A 1 94 ? -15.242 -12.305 -4.605 1 97.75 94 ILE A C 1
ATOM 764 O O . ILE A 1 94 ? -14.594 -12.82 -3.688 1 97.75 94 ILE A O 1
ATOM 768 N N . GLU A 1 95 ? -16.266 -11.547 -4.441 1 98.06 95 GLU A N 1
ATOM 769 C CA . GLU A 1 95 ? -16.875 -11.461 -3.115 1 98.06 95 GLU A CA 1
ATOM 770 C C . GLU A 1 95 ? -17.812 -12.633 -2.865 1 98.06 95 GLU A C 1
ATOM 772 O O . GLU A 1 95 ? -18.938 -12.648 -3.387 1 98.06 95 GLU A O 1
ATOM 777 N N . LYS A 1 96 ? -17.5 -13.555 -2.041 1 97.88 96 LYS A N 1
ATOM 778 C CA . LYS A 1 96 ? -18.234 -14.789 -1.84 1 97.88 96 LYS A CA 1
ATOM 779 C C . LYS A 1 96 ? -19.328 -14.609 -0.791 1 97.88 96 LYS A C 1
ATOM 781 O O . LYS A 1 96 ? -20.391 -15.242 -0.873 1 97.88 96 LYS A O 1
ATOM 786 N N . GLU A 1 97 ? -19 -13.875 0.254 1 97.38 97 GLU A N 1
ATOM 787 C CA . GLU A 1 97 ? -19.938 -13.586 1.334 1 97.38 97 GLU A CA 1
ATOM 788 C C . GLU A 1 97 ? -19.938 -12.094 1.688 1 97.38 97 GLU A C 1
ATOM 790 O O . GLU A 1 97 ? -18.891 -11.453 1.651 1 97.38 97 GLU A O 1
ATOM 795 N N . CYS A 1 98 ? -21.109 -11.602 2.021 1 96.12 98 CYS A N 1
ATOM 796 C CA . CYS A 1 98 ? -21.281 -10.219 2.455 1 96.12 98 CYS A CA 1
ATOM 797 C C . CYS A 1 98 ? -22.078 -10.148 3.76 1 96.12 98 CYS A C 1
ATOM 799 O O . CYS A 1 98 ? -23.25 -10.516 3.803 1 96.12 98 CYS A O 1
ATOM 801 N N . HIS A 1 99 ? -21.391 -9.781 4.816 1 96.25 99 HIS A N 1
ATOM 802 C CA . HIS A 1 99 ? -22 -9.602 6.129 1 96.25 99 HIS A CA 1
ATOM 803 C C . HIS A 1 99 ? -21.953 -8.141 6.559 1 96.25 99 HIS A C 1
ATOM 805 O O . HIS A 1 99 ? -21.234 -7.336 5.973 1 96.25 99 HIS A O 1
ATOM 811 N N . PRO A 1 100 ? -22.703 -7.77 7.566 1 95.81 100 PRO A N 1
ATOM 812 C CA . PRO A 1 100 ? -22.703 -6.375 8.016 1 95.81 100 PRO A CA 1
ATOM 813 C C . PRO A 1 100 ? -21.344 -5.914 8.539 1 95.81 100 PRO A C 1
ATOM 815 O O . PRO A 1 100 ? -20.969 -4.758 8.336 1 95.81 100 PRO A O 1
ATOM 818 N N . ASP A 1 101 ? -20.609 -6.816 9.102 1 96.56 101 ASP A N 1
ATOM 819 C CA . ASP A 1 101 ? -19.391 -6.398 9.781 1 96.56 101 ASP A CA 1
ATOM 820 C C . ASP A 1 101 ? -18.156 -6.785 8.961 1 96.56 101 ASP A C 1
ATOM 822 O O . ASP A 1 101 ? -17.047 -6.281 9.219 1 96.56 101 ASP A O 1
ATOM 826 N N . TYR A 1 102 ? -18.359 -7.754 8.039 1 97.62 102 TYR A N 1
ATOM 827 C CA . TYR A 1 102 ? -17.219 -8.195 7.242 1 97.62 102 TYR A CA 1
ATOM 828 C C . TYR A 1 102 ? -17.688 -8.844 5.941 1 97.62 102 TYR A C 1
ATOM 830 O O . TYR A 1 102 ? -18.859 -9.156 5.785 1 97.62 102 TYR A O 1
ATOM 838 N N . SER A 1 103 ? -16.75 -8.969 4.973 1 98.38 103 SER A N 1
ATOM 839 C CA . SER A 1 103 ? -16.953 -9.727 3.74 1 98.38 103 SER A CA 1
ATOM 840 C C . SER A 1 103 ? -15.836 -10.742 3.521 1 98.38 103 SER A C 1
ATOM 842 O O . SER A 1 103 ? -14.742 -10.602 4.086 1 98.38 103 SER A O 1
ATOM 844 N N . ILE A 1 104 ? -16.188 -11.789 2.771 1 98.62 104 ILE A N 1
ATOM 845 C CA . ILE A 1 104 ? -15.195 -12.773 2.373 1 98.62 104 ILE A CA 1
ATOM 846 C C . ILE A 1 104 ? -14.906 -12.641 0.879 1 98.62 104 ILE A C 1
ATOM 848 O O . ILE A 1 104 ? -15.82 -12.703 0.055 1 98.62 104 ILE A O 1
ATOM 852 N N . PHE A 1 105 ? -13.664 -12.406 0.562 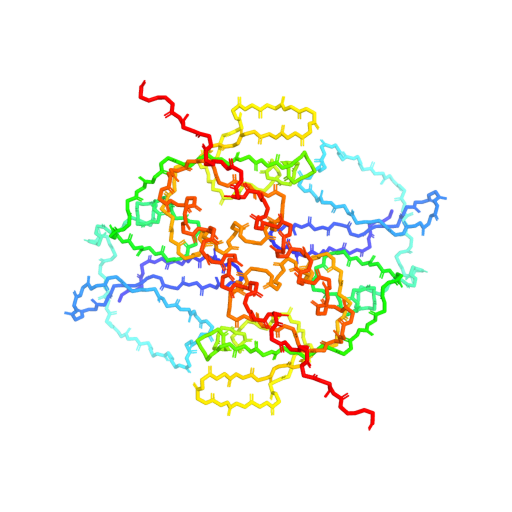1 98.5 105 PHE A N 1
ATOM 853 C CA . PHE A 1 105 ? -13.227 -12.32 -0.825 1 98.5 105 PHE A CA 1
ATOM 854 C C . PHE A 1 105 ? -12.328 -13.5 -1.184 1 98.5 105 PHE A C 1
ATOM 856 O O . PHE A 1 105 ? -11.539 -13.969 -0.356 1 98.5 105 PHE A O 1
ATOM 863 N N . THR A 1 106 ? -12.43 -13.945 -2.434 1 98.5 106 THR A N 1
ATOM 864 C CA . THR A 1 106 ? -11.508 -14.938 -2.975 1 98.5 106 THR A CA 1
ATOM 865 C C . THR A 1 106 ? -10.805 -14.406 -4.219 1 98.5 106 THR A C 1
ATOM 867 O O . THR A 1 106 ? -11.305 -13.492 -4.879 1 98.5 106 THR A O 1
ATOM 870 N N . MET A 1 107 ? -9.641 -14.961 -4.453 1 97.5 107 MET A N 1
ATOM 871 C CA . MET A 1 107 ? -8.898 -14.617 -5.66 1 97.5 107 MET A CA 1
ATOM 872 C C . MET A 1 107 ? -7.855 -15.68 -5.988 1 97.5 107 MET A C 1
ATOM 874 O O . MET A 1 107 ? -7.418 -16.422 -5.102 1 97.5 107 MET A O 1
ATOM 878 N N . ASP A 1 108 ? -7.543 -15.781 -7.246 1 96.44 108 ASP A N 1
ATOM 879 C CA . ASP A 1 108 ? -6.477 -16.656 -7.738 1 96.44 108 ASP A CA 1
ATOM 880 C C . ASP A 1 108 ? -5.238 -15.836 -8.109 1 96.44 108 ASP A C 1
ATOM 882 O O . ASP A 1 108 ? -5.195 -15.211 -9.172 1 96.44 108 ASP A O 1
ATOM 886 N N . VAL A 1 109 ? -4.25 -15.922 -7.191 1 95.44 109 VAL A N 1
ATOM 887 C CA . VAL A 1 109 ? -3.104 -15.039 -7.395 1 95.44 109 VAL A CA 1
ATOM 888 C C . VAL A 1 109 ? -1.815 -15.781 -7.043 1 95.44 109 VAL A C 1
ATOM 890 O O . VAL A 1 109 ? -1.848 -16.797 -6.344 1 95.44 109 VAL A O 1
ATOM 893 N N . ARG A 1 110 ? -0.73 -15.297 -7.66 1 93 110 ARG A N 1
ATOM 894 C CA . ARG A 1 110 ? 0.6 -15.664 -7.184 1 93 110 ARG A CA 1
ATOM 895 C C . ARG A 1 110 ? 0.998 -14.82 -5.977 1 93 110 ARG A C 1
ATOM 897 O O . ARG A 1 110 ? 1.176 -13.609 -6.086 1 93 110 ARG A O 1
ATOM 904 N N . PRO A 1 111 ? 1.083 -15.453 -4.781 1 93.25 111 PRO A N 1
ATOM 905 C CA . PRO A 1 111 ? 1.363 -14.664 -3.578 1 93.25 111 PRO A CA 1
ATOM 906 C C . PRO A 1 111 ? 2.826 -14.234 -3.48 1 93.25 111 PRO A C 1
ATOM 908 O O . PRO A 1 111 ? 3.525 -14.625 -2.543 1 93.25 111 PRO A O 1
ATOM 911 N N . THR A 1 112 ? 3.25 -13.391 -4.402 1 89.62 112 THR A N 1
ATOM 912 C CA . THR A 1 112 ? 4.602 -12.844 -4.414 1 89.62 112 THR A CA 1
ATOM 913 C C . THR A 1 112 ? 4.719 -11.672 -3.441 1 89.62 112 THR A C 1
ATOM 915 O O . THR A 1 112 ? 3.766 -11.359 -2.727 1 89.62 112 THR A O 1
ATOM 918 N N . PHE A 1 113 ? 5.859 -11.109 -3.344 1 88.06 113 PHE A N 1
ATOM 919 C CA . PHE A 1 113 ? 6.18 -10.047 -2.398 1 88.06 113 PHE A CA 1
ATOM 920 C C . PHE A 1 113 ? 5.207 -8.875 -2.543 1 88.06 113 PHE A C 1
ATOM 922 O O . PHE A 1 113 ? 4.734 -8.336 -1.544 1 88.06 113 PHE A O 1
ATOM 929 N N . ASP A 1 114 ? 4.898 -8.5 -3.764 1 88.19 114 ASP A N 1
ATOM 930 C CA . ASP A 1 114 ? 3.99 -7.383 -4.02 1 88.19 114 ASP A CA 1
ATOM 931 C C . ASP A 1 114 ? 2.604 -7.664 -3.439 1 88.19 114 ASP A C 1
ATOM 933 O O . ASP A 1 114 ? 1.946 -6.754 -2.926 1 88.19 114 ASP A O 1
ATOM 937 N N . PHE A 1 115 ? 2.135 -8.906 -3.533 1 93.62 115 PHE A N 1
ATOM 938 C CA . PHE A 1 115 ? 0.843 -9.266 -2.965 1 93.62 115 PHE A CA 1
ATOM 939 C C . PHE A 1 115 ? 0.86 -9.125 -1.447 1 93.62 115 PHE A C 1
ATOM 941 O O . PHE A 1 115 ? -0.092 -8.609 -0.855 1 93.62 115 PHE A O 1
ATOM 948 N N . LEU A 1 116 ? 1.948 -9.57 -0.814 1 94.38 116 LEU A N 1
ATOM 949 C CA . LEU A 1 116 ? 2.07 -9.461 0.636 1 94.38 116 LEU A CA 1
ATOM 950 C C . LEU A 1 116 ? 2.045 -8 1.075 1 94.38 116 LEU A C 1
ATOM 952 O O . LEU A 1 116 ? 1.396 -7.66 2.066 1 94.38 116 LEU A O 1
ATOM 956 N N . GLN A 1 117 ? 2.73 -7.164 0.365 1 93.31 117 GLN A N 1
ATOM 957 C CA . GLN A 1 117 ? 2.742 -5.734 0.664 1 93.31 117 GLN A CA 1
ATOM 958 C C . GLN A 1 117 ? 1.338 -5.145 0.578 1 93.31 117 GLN A C 1
ATOM 960 O O . GLN A 1 117 ? 0.949 -4.332 1.42 1 93.31 117 GLN A O 1
ATOM 965 N N . GLU A 1 118 ? 0.625 -5.582 -0.4 1 93.06 118 GLU A N 1
ATOM 966 C CA . GLU A 1 118 ? -0.748 -5.121 -0.577 1 93.06 118 GLU A CA 1
ATOM 967 C C . GLU A 1 118 ? -1.624 -5.527 0.604 1 93.06 118 GLU A C 1
ATOM 969 O O . GLU A 1 118 ? -2.459 -4.746 1.063 1 93.06 118 GLU A O 1
ATOM 974 N N . LEU A 1 119 ? -1.468 -6.746 1.032 1 96.25 119 LEU A N 1
ATOM 975 C CA . LEU A 1 119 ? -2.219 -7.207 2.193 1 96.25 119 LEU A CA 1
ATOM 976 C C . LEU A 1 119 ? -1.888 -6.371 3.424 1 96.25 119 LEU A C 1
ATOM 978 O O . LEU A 1 119 ? -2.787 -5.953 4.156 1 96.25 119 LEU A O 1
ATOM 982 N N . LEU A 1 120 ? -0.646 -6.09 3.635 1 96.25 120 LEU A N 1
ATOM 983 C CA . LEU A 1 120 ? -0.19 -5.324 4.789 1 96.25 120 LEU A CA 1
ATOM 984 C C . LEU A 1 120 ? -0.698 -3.887 4.727 1 96.25 120 LEU A C 1
ATOM 986 O O . LEU A 1 120 ? -0.981 -3.277 5.762 1 96.25 120 LEU A O 1
ATOM 990 N N . TRP A 1 121 ? -0.807 -3.389 3.551 1 93.62 121 TRP A N 1
ATOM 991 C CA . TRP A 1 121 ? -1.324 -2.041 3.328 1 93.62 121 TRP A CA 1
ATOM 992 C C . TRP A 1 121 ? -2.689 -1.868 3.982 1 93.62 121 TRP A C 1
ATOM 994 O O . TRP A 1 121 ? -3.023 -0.781 4.461 1 93.62 121 TRP A O 1
ATOM 1004 N N . ASN A 1 122 ? -3.412 -2.953 4.094 1 95.12 122 ASN A N 1
ATOM 1005 C CA . ASN A 1 122 ? -4.777 -2.902 4.613 1 95.12 122 ASN A CA 1
ATOM 1006 C C . ASN A 1 122 ? -4.805 -3.01 6.133 1 95.12 122 ASN A C 1
ATOM 1008 O O . ASN A 1 122 ? -5.867 -2.906 6.75 1 95.12 122 ASN A O 1
ATOM 1012 N N . GLY A 1 123 ? -3.697 -3.262 6.738 1 95.25 123 GLY A N 1
ATOM 1013 C CA . GLY A 1 123 ? -3.609 -3.303 8.188 1 95.25 123 GLY A CA 1
ATOM 1014 C C . GLY A 1 123 ? -4.527 -4.336 8.812 1 95.25 123 GLY A C 1
ATOM 1015 O O . GLY A 1 123 ? -4.594 -5.477 8.352 1 95.25 123 GLY A O 1
ATOM 1016 N N . GLU A 1 124 ? -5.184 -3.857 9.844 1 95.81 124 GLU A N 1
ATOM 1017 C CA . GLU A 1 124 ? -6.02 -4.758 10.641 1 95.81 124 GLU A CA 1
ATOM 1018 C C . GLU A 1 124 ? -7.359 -5.012 9.961 1 95.81 124 GLU A C 1
ATOM 1020 O O . GLU A 1 124 ? -8.172 -5.805 10.445 1 95.81 124 GLU A O 1
ATOM 1025 N N . CYS A 1 125 ? -7.555 -4.469 8.828 1 96.38 125 CYS A N 1
ATOM 1026 C CA . CYS A 1 125 ? -8.844 -4.578 8.164 1 96.38 125 CYS A CA 1
ATOM 1027 C C . CYS A 1 125 ? -8.914 -5.836 7.305 1 96.38 125 CYS A C 1
ATOM 1029 O O . CYS A 1 125 ? -9.969 -6.18 6.773 1 96.38 125 CYS A O 1
ATOM 1031 N N . ILE A 1 126 ? -7.789 -6.547 7.133 1 97.12 126 ILE A N 1
ATOM 1032 C CA . ILE A 1 126 ? -7.781 -7.746 6.305 1 97.12 126 ILE A CA 1
ATOM 1033 C C . ILE A 1 126 ? -7.156 -8.906 7.074 1 97.12 126 ILE A C 1
ATOM 1035 O O . ILE A 1 126 ? -6.23 -8.703 7.867 1 97.12 126 ILE A O 1
ATOM 1039 N N . GLU A 1 127 ? -7.664 -10.094 6.883 1 97.81 127 GLU A N 1
ATOM 1040 C CA . GLU A 1 127 ? -7.172 -11.336 7.469 1 97.81 127 GLU A CA 1
ATOM 1041 C C . GLU A 1 127 ? -7.098 -12.445 6.426 1 97.81 127 GLU A C 1
ATOM 1043 O O . GLU A 1 127 ? -8.07 -12.703 5.719 1 97.81 127 GLU A O 1
ATOM 1048 N N . VAL A 1 128 ? -5.965 -13.062 6.328 1 98.06 128 VAL A N 1
ATOM 1049 C CA . VAL A 1 128 ? -5.812 -14.203 5.43 1 98.06 128 VAL A CA 1
ATOM 1050 C C . VAL A 1 128 ? -6.395 -15.461 6.082 1 98.06 128 VAL A C 1
ATOM 1052 O O . VAL A 1 128 ? -5.938 -15.875 7.152 1 98.06 128 VAL A O 1
ATOM 1055 N N . MET A 1 129 ? -7.309 -16.047 5.398 1 97.5 129 MET A N 1
ATOM 1056 C CA . MET A 1 129 ? -7.926 -17.266 5.895 1 97.5 129 MET A CA 1
ATOM 1057 C C . MET A 1 129 ? -7.285 -18.5 5.25 1 97.5 129 MET A C 1
ATOM 1059 O O . MET A 1 129 ? -6.988 -19.484 5.934 1 97.5 129 MET A O 1
ATOM 1063 N N . GLN A 1 130 ? -7.141 -18.484 3.928 1 97.06 130 GLN A N 1
ATOM 1064 C CA . GLN A 1 130 ? -6.535 -19.547 3.121 1 97.06 130 GLN A CA 1
ATOM 1065 C C . GLN A 1 130 ? -5.648 -18.953 2.025 1 97.06 130 GLN A C 1
ATOM 1067 O O . GLN A 1 130 ? -5.879 -17.844 1.56 1 97.06 130 GLN A O 1
ATOM 1072 N N . PRO A 1 131 ? -4.633 -19.781 1.626 1 97.38 131 PRO A N 1
ATOM 1073 C CA . PRO A 1 131 ? -4.156 -21.031 2.191 1 97.38 131 PRO A CA 1
ATOM 1074 C C . PRO A 1 131 ? -3.408 -20.859 3.51 1 97.38 131 PRO A C 1
ATOM 1076 O O . PRO A 1 131 ? -2.994 -19.734 3.836 1 97.38 131 PRO A O 1
ATOM 1079 N N . LEU A 1 132 ? -3.141 -21.922 4.238 1 96.06 132 LEU A N 1
ATOM 1080 C CA . LEU A 1 132 ? -2.566 -21.859 5.574 1 96.06 132 LEU A CA 1
ATOM 1081 C C . LEU A 1 132 ? -1.125 -21.359 5.523 1 96.06 132 LEU A C 1
ATOM 1083 O O . LEU A 1 132 ? -0.678 -20.641 6.422 1 96.06 132 LEU A O 1
ATOM 1087 N N . TRP A 1 133 ? -0.404 -21.812 4.586 1 95.62 133 TRP A N 1
ATOM 1088 C CA . TRP A 1 133 ? 0.99 -21.391 4.504 1 95.62 133 TRP A CA 1
ATOM 1089 C C . TRP A 1 133 ? 1.093 -19.875 4.332 1 95.62 133 TRP A C 1
ATOM 1091 O O . TRP A 1 133 ? 1.994 -19.234 4.883 1 95.62 133 TRP A O 1
ATOM 1101 N N . LEU A 1 134 ? 0.218 -19.25 3.549 1 96.44 134 LEU A N 1
ATOM 1102 C CA . LEU A 1 134 ? 0.194 -17.812 3.361 1 96.44 134 LEU A CA 1
ATOM 1103 C C . LEU A 1 134 ? -0.209 -17.094 4.648 1 96.44 134 LEU A C 1
ATOM 1105 O O . LEU A 1 134 ? 0.363 -16.062 5 1 96.44 134 LEU A O 1
ATOM 1109 N N . ARG A 1 135 ? -1.207 -17.672 5.301 1 97.25 135 ARG A N 1
ATOM 1110 C CA . ARG A 1 135 ? -1.619 -17.156 6.602 1 97.25 135 ARG A CA 1
ATOM 1111 C C . ARG A 1 135 ? -0.439 -17.094 7.566 1 97.25 135 ARG A C 1
ATOM 1113 O O . ARG A 1 135 ? -0.227 -16.078 8.227 1 97.25 135 ARG A O 1
ATOM 1120 N N . LYS A 1 136 ? 0.345 -18.125 7.566 1 96.38 136 LYS A N 1
ATOM 1121 C CA . LYS A 1 136 ? 1.518 -18.203 8.43 1 96.38 136 LYS A CA 1
ATOM 1122 C C . LYS A 1 136 ? 2.57 -17.172 8.016 1 96.38 136 LYS A C 1
ATOM 1124 O O . LYS A 1 136 ? 3.189 -16.531 8.867 1 96.38 136 LYS A O 1
ATOM 1129 N N . GLU A 1 137 ? 2.738 -17.031 6.77 1 96.31 137 GLU A N 1
ATOM 1130 C CA . GLU A 1 137 ? 3.727 -16.094 6.254 1 96.31 137 GLU A CA 1
ATOM 1131 C C . GLU A 1 137 ? 3.385 -14.664 6.66 1 96.31 137 GLU A C 1
ATOM 1133 O O . GLU A 1 137 ? 4.254 -13.914 7.105 1 96.31 137 GLU A O 1
ATOM 1138 N N . ILE A 1 138 ? 2.154 -14.289 6.547 1 97.19 138 ILE A N 1
ATOM 1139 C CA . ILE A 1 138 ? 1.707 -12.953 6.91 1 97.19 138 ILE A CA 1
ATOM 1140 C C . ILE A 1 138 ? 1.847 -12.75 8.422 1 97.19 138 ILE A C 1
ATOM 1142 O O . ILE A 1 138 ? 2.307 -11.703 8.867 1 97.19 138 ILE A O 1
ATOM 1146 N N . ALA A 1 139 ? 1.487 -13.75 9.18 1 96.88 139 ALA A N 1
ATOM 1147 C CA . ALA A 1 139 ? 1.619 -13.68 10.633 1 96.88 139 ALA A CA 1
ATOM 1148 C C . ALA A 1 139 ? 3.072 -13.453 11.039 1 96.88 139 ALA A C 1
ATOM 1150 O O . ALA A 1 139 ? 3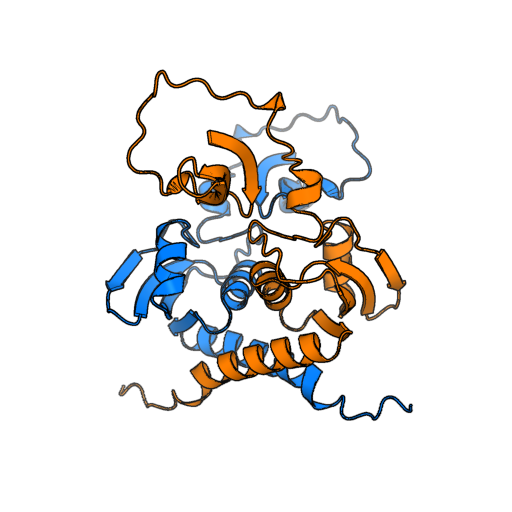.354 -12.648 11.93 1 96.88 139 ALA A O 1
ATOM 1151 N N . GLU A 1 140 ? 3.922 -14.141 10.445 1 96.81 140 GLU A N 1
ATOM 1152 C CA . GLU A 1 140 ? 5.348 -14.008 10.734 1 96.81 140 GLU A CA 1
ATOM 1153 C C . GLU A 1 140 ? 5.844 -12.602 10.398 1 96.81 140 GLU A C 1
ATOM 1155 O O . GLU A 1 140 ? 6.621 -12.016 11.148 1 96.81 140 GLU A O 1
ATOM 1160 N N . LYS A 1 141 ? 5.438 -12.109 9.305 1 96.81 141 LYS A N 1
ATOM 1161 C CA . LYS A 1 141 ? 5.82 -10.758 8.914 1 96.81 141 LYS A CA 1
ATOM 1162 C C . LYS A 1 141 ? 5.336 -9.727 9.93 1 96.81 141 LYS A C 1
ATOM 1164 O O . LYS A 1 141 ? 6.082 -8.82 10.312 1 96.81 141 LYS A O 1
ATOM 1169 N N . ILE A 1 142 ? 4.098 -9.867 10.336 1 97.31 142 ILE A N 1
ATOM 1170 C CA . ILE A 1 142 ? 3.516 -8.961 11.32 1 97.31 142 ILE A CA 1
ATOM 1171 C C . ILE A 1 142 ? 4.305 -9.047 12.625 1 97.31 142 ILE A C 1
ATOM 1173 O O . ILE A 1 142 ? 4.559 -8.023 13.273 1 97.31 142 ILE A O 1
ATOM 1177 N N . GLN A 1 143 ? 4.676 -10.219 12.977 1 96.38 143 GLN A N 1
ATOM 1178 C CA . GLN A 1 143 ? 5.492 -10.398 14.172 1 96.38 143 GLN A CA 1
ATOM 1179 C C . GLN A 1 143 ? 6.828 -9.672 14.039 1 96.38 143 GLN A C 1
ATOM 1181 O O . GLN A 1 143 ? 7.277 -9.008 14.969 1 96.38 143 GLN A O 1
ATOM 1186 N N . GLN A 1 144 ? 7.445 -9.812 12.93 1 96.62 144 GLN A N 1
ATOM 1187 C CA . GLN A 1 144 ? 8.711 -9.141 12.672 1 96.62 144 GLN A CA 1
ATOM 1188 C C . GLN A 1 144 ? 8.547 -7.621 12.734 1 96.62 144 GLN A C 1
ATOM 1190 O O . GLN A 1 144 ? 9.43 -6.918 13.234 1 96.62 144 GLN A O 1
ATOM 1195 N N . MET A 1 145 ? 7.469 -7.164 12.234 1 97.06 145 MET A N 1
ATOM 1196 C CA . MET A 1 145 ? 7.156 -5.742 12.328 1 97.06 145 MET A CA 1
ATOM 1197 C C . MET A 1 145 ? 7.074 -5.297 13.781 1 97.06 145 MET A C 1
ATOM 1199 O O . MET A 1 145 ? 7.652 -4.273 14.156 1 97.06 145 MET A O 1
ATOM 1203 N N . GLY A 1 146 ? 6.32 -6.039 14.539 1 96.06 146 GLY A N 1
ATOM 1204 C CA . GLY A 1 146 ? 6.137 -5.723 15.953 1 96.06 146 GLY A CA 1
ATOM 1205 C C . GLY A 1 146 ? 7.438 -5.707 16.734 1 96.06 146 GLY A C 1
ATOM 1206 O O . GLY A 1 146 ? 7.594 -4.918 17.672 1 96.06 146 GLY A O 1
ATOM 1207 N N . ASN A 1 147 ? 8.375 -6.508 16.422 1 95.44 147 ASN A N 1
ATOM 1208 C CA . ASN A 1 147 ? 9.656 -6.609 17.094 1 95.44 147 ASN A CA 1
ATOM 1209 C C . ASN A 1 147 ? 10.445 -5.305 17.016 1 95.44 147 ASN A C 1
ATOM 1211 O O . ASN A 1 147 ? 11.25 -5 17.891 1 95.44 147 ASN A O 1
ATOM 1215 N N . LYS A 1 148 ? 10.219 -4.547 16.016 1 94.12 148 LYS A N 1
ATOM 1216 C CA . LYS A 1 148 ? 10.93 -3.285 15.836 1 94.12 148 LYS A CA 1
ATOM 1217 C C . LYS A 1 148 ? 10.492 -2.25 16.875 1 94.12 148 LYS A C 1
ATOM 1219 O O . LYS A 1 148 ? 11.203 -1.272 17.109 1 94.12 148 LYS A O 1
ATOM 1224 N N . TYR A 1 149 ? 9.406 -2.398 17.438 1 94.12 149 TYR A N 1
ATOM 1225 C CA . TYR A 1 149 ? 8.836 -1.395 18.328 1 94.12 149 TYR A CA 1
ATOM 1226 C C . TYR A 1 149 ? 8.883 -1.87 19.781 1 94.12 149 TYR A C 1
ATOM 1228 O O . TYR A 1 149 ? 8.453 -1.154 20.688 1 94.12 149 TYR A O 1
ATOM 1236 N N . LYS A 1 150 ? 9.188 -3.041 20.094 1 85.06 150 LYS A N 1
ATOM 1237 C CA . LYS A 1 150 ? 9.297 -3.564 21.453 1 85.06 150 LYS A CA 1
ATOM 1238 C C . LYS A 1 150 ? 10.484 -2.947 22.188 1 85.06 150 LYS A C 1
ATOM 1240 O O . LYS A 1 150 ? 10.414 -2.701 23.391 1 85.06 150 LYS A O 1
ATOM 1245 N N . SER A 1 151 ? 11.727 -2.904 21.594 1 61.84 151 SER A N 1
ATOM 1246 C CA . SER A 1 151 ? 12.93 -2.58 22.359 1 61.84 151 SER A CA 1
ATOM 1247 C C . SER A 1 151 ? 12.93 -1.117 22.781 1 61.84 151 SER A C 1
ATOM 1249 O O . SER A 1 151 ? 13.859 -0.667 23.469 1 61.84 151 SER A O 1
ATOM 1251 N N . ASP A 1 152 ? 12.305 -0.262 22.109 1 53.34 152 ASP A N 1
ATOM 1252 C CA . ASP A 1 152 ? 12.758 1.111 22.312 1 53.34 152 ASP A CA 1
ATOM 1253 C C . ASP A 1 152 ? 12.375 1.615 23.703 1 53.34 152 ASP A C 1
ATOM 1255 O O . ASP A 1 152 ? 11.469 2.441 23.828 1 53.34 152 ASP A O 1
ATOM 1259 N N . ASN A 1 153 ? 12.039 0.894 24.609 1 45.12 153 ASN A N 1
ATOM 1260 C CA . ASN A 1 153 ? 12.141 1.502 25.938 1 45.12 153 ASN A CA 1
ATOM 1261 C C . ASN A 1 153 ? 13.477 2.211 26.125 1 45.12 153 ASN A C 1
ATOM 1263 O O . ASN A 1 153 ? 13.945 2.375 27.25 1 45.12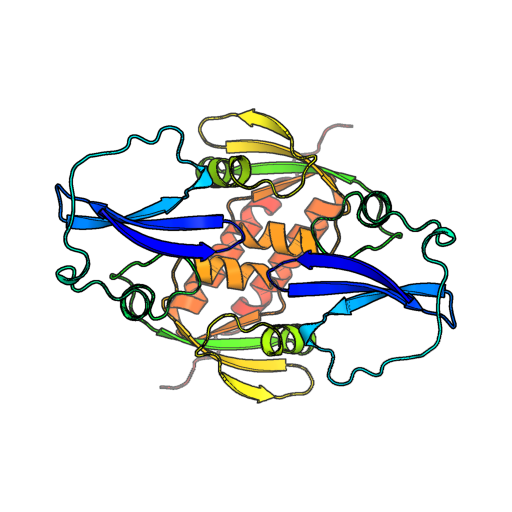 153 ASN A O 1
ATOM 1267 N N . SER A 1 154 ? 14.305 2.262 25.188 1 42.06 154 SER A N 1
ATOM 1268 C CA . SER A 1 154 ? 15.445 3.01 25.688 1 42.06 154 SER A CA 1
ATOM 1269 C C . SER A 1 154 ? 15.094 4.477 25.922 1 42.06 154 SER A C 1
ATOM 1271 O O . SER A 1 154 ? 14.523 5.125 25.047 1 42.06 154 SER A O 1
ATOM 1273 N N . PRO A 1 155 ? 15.055 5.023 27.172 1 39.19 155 PRO A N 1
ATOM 1274 C CA . PRO A 1 155 ? 14.867 6.391 27.656 1 39.19 155 PRO A CA 1
ATOM 1275 C C . PRO A 1 155 ? 15.547 7.434 26.781 1 39.19 155 PRO A C 1
ATOM 1277 O O . PRO A 1 155 ? 16.75 7.355 26.547 1 39.19 155 PRO A O 1
ATOM 1280 N N . CYS A 1 156 ? 15.125 7.859 25.641 1 35.59 156 CYS A N 1
ATOM 1281 C CA . CYS A 1 156 ? 15.703 9.141 25.266 1 35.59 156 CYS A CA 1
ATOM 1282 C C . CYS A 1 156 ? 15.906 10.023 26.484 1 35.59 156 CYS A C 1
ATOM 1284 O O . CYS A 1 156 ? 14.984 10.227 27.281 1 35.59 156 CYS A O 1
ATOM 1286 N N . ARG A 1 157 ? 17.078 10.156 27.062 1 33.25 157 ARG A N 1
ATOM 1287 C CA . ARG A 1 157 ? 17.469 11.164 28.047 1 33.25 157 ARG A CA 1
ATOM 1288 C C . ARG A 1 157 ? 16.922 12.531 27.672 1 33.25 157 ARG A C 1
ATOM 1290 O O . ARG A 1 157 ? 17.062 12.984 26.547 1 33.25 157 ARG A O 1
ATOM 1297 N N . GLU A 1 158 ? 15.93 13.203 28.5 1 26.05 158 GLU A N 1
ATOM 1298 C CA . GLU A 1 158 ? 15.797 14.648 28.656 1 26.05 158 GLU A CA 1
ATOM 1299 C C . GLU A 1 158 ? 17.156 15.336 28.625 1 26.05 158 GLU A C 1
ATOM 1301 O O . GLU A 1 158 ? 18.125 14.836 29.188 1 26.05 158 GLU A O 1
ATOM 1306 N N . MET B 1 1 ? -19.438 22.547 -6.574 1 78.44 1 MET B N 1
ATOM 1307 C CA . MET B 1 1 ? -18.516 23.188 -7.496 1 78.44 1 MET B CA 1
ATOM 1308 C C . MET B 1 1 ? -17.203 22.406 -7.602 1 78.44 1 MET B C 1
ATOM 1310 O O . MET B 1 1 ? -16.516 22.219 -6.602 1 78.44 1 MET B O 1
ATOM 1314 N N . PRO B 1 2 ? -16.875 21.875 -8.703 1 80.12 2 PRO B N 1
ATOM 1315 C CA . PRO B 1 2 ? -15.609 21.156 -8.891 1 80.12 2 PRO B CA 1
ATOM 1316 C C . PRO B 1 2 ? -14.398 22.078 -8.836 1 80.12 2 PRO B C 1
ATOM 1318 O O . PRO B 1 2 ? -14.438 23.188 -9.391 1 80.12 2 PRO B O 1
ATOM 1321 N N . LEU B 1 3 ? -13.398 21.703 -8.141 1 80 3 LEU B N 1
ATOM 1322 C CA . LEU B 1 3 ? -12.234 22.578 -7.934 1 80 3 LEU B CA 1
ATOM 1323 C C . LEU B 1 3 ? -11 21.984 -8.609 1 80 3 LEU B C 1
ATOM 1325 O O . LEU B 1 3 ? -10.281 22.688 -9.328 1 80 3 LEU B O 1
ATOM 1329 N N . CYS B 1 4 ? -10.68 20.719 -8.336 1 79.75 4 CYS B N 1
ATOM 1330 C CA . CYS B 1 4 ? -9.523 20.094 -8.945 1 79.75 4 CYS B CA 1
ATOM 1331 C C . CYS B 1 4 ? -9.672 18.578 -8.977 1 79.75 4 CYS B C 1
ATOM 1333 O O . CYS B 1 4 ? -10.578 18.031 -8.344 1 79.75 4 CYS B O 1
ATOM 1335 N N . LEU B 1 5 ? -8.805 17.984 -9.82 1 83.69 5 LEU B N 1
ATOM 1336 C CA . LEU B 1 5 ? -8.719 16.531 -9.891 1 83.69 5 LEU B CA 1
ATOM 1337 C C . LEU B 1 5 ? -7.383 16.047 -9.328 1 83.69 5 LEU B C 1
ATOM 1339 O O . LEU B 1 5 ? -6.34 16.656 -9.586 1 83.69 5 LEU B O 1
ATOM 1343 N N . LYS B 1 6 ? -7.539 15.008 -8.516 1 81.81 6 LYS B N 1
ATOM 1344 C CA . LYS B 1 6 ? -6.34 14.398 -7.941 1 81.81 6 LYS B CA 1
ATOM 1345 C C . LYS B 1 6 ? -6.305 12.898 -8.219 1 81.81 6 LYS B C 1
ATOM 1347 O O . LYS B 1 6 ? -7.312 12.211 -8.055 1 81.81 6 LYS B O 1
ATOM 1352 N N . LEU B 1 7 ? -5.129 12.5 -8.805 1 78.62 7 LEU B N 1
ATOM 1353 C CA . LEU B 1 7 ? -4.914 11.07 -8.992 1 78.62 7 LEU B CA 1
ATOM 1354 C C . LEU B 1 7 ? -4.211 10.461 -7.785 1 78.62 7 LEU B C 1
ATOM 1356 O O . LEU B 1 7 ? -3.176 10.969 -7.344 1 78.62 7 LEU B O 1
ATOM 1360 N N . PHE B 1 8 ? -4.828 9.406 -7.195 1 80.69 8 PHE B N 1
ATOM 1361 C CA . PHE B 1 8 ? -4.219 8.695 -6.078 1 80.69 8 PHE B CA 1
ATOM 1362 C C . PHE B 1 8 ? -4.57 7.211 -6.129 1 80.69 8 PHE B C 1
ATOM 1364 O O . PHE B 1 8 ? -5.742 6.848 -6.242 1 80.69 8 PHE B O 1
ATOM 1371 N N . ARG B 1 9 ? -3.533 6.305 -6.008 1 76.5 9 ARG B N 1
ATOM 1372 C CA . ARG B 1 9 ? -3.68 4.855 -6.082 1 76.5 9 ARG B CA 1
ATOM 1373 C C . ARG B 1 9 ? -4.57 4.453 -7.254 1 76.5 9 ARG B C 1
ATOM 1375 O O . ARG B 1 9 ? -5.527 3.697 -7.078 1 76.5 9 ARG B O 1
ATOM 1382 N N . GLN B 1 10 ? -4.391 5.102 -8.328 1 72.69 10 GLN B N 1
ATOM 1383 C CA . GLN B 1 10 ? -4.996 4.754 -9.602 1 72.69 10 GLN B CA 1
ATOM 1384 C C . GLN B 1 10 ? -6.473 5.141 -9.641 1 72.69 10 GLN B C 1
ATOM 1386 O O . GLN B 1 10 ? -7.23 4.648 -10.477 1 72.69 10 GLN B O 1
ATOM 1391 N N . CYS B 1 11 ? -6.789 5.898 -8.656 1 76.25 11 CYS B N 1
ATOM 1392 C CA . CYS B 1 11 ? -8.148 6.414 -8.656 1 76.25 11 CYS B CA 1
ATOM 1393 C C . CYS B 1 11 ? -8.156 7.93 -8.805 1 76.25 11 CYS B C 1
ATOM 1395 O O . CYS B 1 11 ? -7.324 8.617 -8.219 1 76.25 11 CYS B O 1
ATOM 1397 N N . TRP B 1 12 ? -9.07 8.383 -9.633 1 80.75 12 TRP B N 1
ATOM 1398 C CA . TRP B 1 12 ? -9.289 9.82 -9.766 1 80.75 12 TRP B CA 1
ATOM 1399 C C . TRP B 1 12 ? -10.266 10.328 -8.719 1 80.75 12 TRP B C 1
ATOM 1401 O O . TRP B 1 12 ? -11.305 9.711 -8.477 1 80.75 12 TRP B O 1
ATOM 1411 N N . TYR B 1 13 ? -9.844 11.43 -8.109 1 84.12 13 TYR B N 1
ATOM 1412 C CA . TYR B 1 13 ? -10.695 12.07 -7.113 1 84.12 13 TYR B CA 1
ATOM 1413 C C . TYR B 1 13 ? -11.039 13.492 -7.527 1 84.12 13 TYR B C 1
ATOM 1415 O O . TYR B 1 13 ? -10.188 14.219 -8.055 1 84.12 13 TYR B O 1
ATOM 1423 N N . LEU B 1 14 ? -12.305 13.82 -7.293 1 85.06 14 LEU B N 1
ATOM 1424 C CA . LEU B 1 14 ? -12.758 15.188 -7.52 1 85.06 14 LEU B CA 1
ATOM 1425 C C . LEU B 1 14 ? -12.883 15.945 -6.199 1 85.06 14 LEU B C 1
ATOM 1427 O O . LEU B 1 14 ? -13.57 15.492 -5.281 1 85.06 14 LEU B O 1
ATOM 1431 N N . VAL B 1 15 ? -12.086 16.984 -6.145 1 84.38 15 VAL B N 1
ATOM 1432 C CA . VAL B 1 15 ? -12.242 17.906 -5.02 1 84.38 15 VAL B CA 1
ATOM 1433 C C . VAL B 1 15 ? -13.266 18.984 -5.367 1 84.38 15 VAL B C 1
ATOM 1435 O O . VAL B 1 15 ? -13.156 19.641 -6.406 1 84.38 15 VAL B O 1
ATOM 1438 N N . GLY B 1 16 ? -14.234 19.031 -4.527 1 82 16 GLY B N 1
ATOM 1439 C CA . GLY B 1 16 ? -15.266 20.016 -4.793 1 82 16 GLY B CA 1
ATOM 1440 C C . GLY B 1 16 ? -15.766 20.703 -3.541 1 82 16 GLY B C 1
ATOM 1441 O O . GLY B 1 16 ? -15.492 20.25 -2.426 1 82 16 GLY B O 1
ATOM 1442 N N . LYS B 1 17 ? -16.281 21.891 -3.854 1 81.5 17 LYS B N 1
ATOM 1443 C CA . LYS B 1 17 ? -16.906 22.656 -2.781 1 81.5 17 LYS B CA 1
ATOM 1444 C C . LYS B 1 17 ? -18.422 22.547 -2.816 1 81.5 17 LYS B C 1
ATOM 1446 O O . LYS B 1 17 ? -19.047 22.766 -3.859 1 81.5 17 LYS B O 1
ATOM 1451 N N . ASN B 1 18 ? -18.844 21.953 -1.568 1 76.31 18 ASN B N 1
ATOM 1452 C CA . ASN B 1 18 ? -20.297 21.859 -1.458 1 76.31 18 ASN B CA 1
ATOM 1453 C C . ASN B 1 18 ? -20.953 23.234 -1.471 1 76.31 18 ASN B C 1
ATOM 1455 O O . ASN B 1 18 ? -20.547 24.125 -0.725 1 76.31 18 ASN B O 1
ATOM 1459 N N . LYS B 1 19 ? -21.969 23.453 -2.215 1 73.19 19 LYS B N 1
ATOM 1460 C CA . LYS B 1 19 ? -22.625 24.734 -2.385 1 73.19 19 LYS B CA 1
ATOM 1461 C C . LYS B 1 19 ? -23.391 25.125 -1.125 1 73.19 19 LYS B C 1
ATOM 1463 O O . LYS B 1 19 ? -23.562 26.312 -0.839 1 73.19 19 LYS B O 1
ATOM 1468 N N . PHE B 1 20 ? -23.844 24.109 -0.386 1 75.31 20 PHE B N 1
ATOM 1469 C CA . PHE B 1 20 ? -24.719 24.375 0.74 1 75.31 20 PHE B CA 1
ATOM 1470 C C . PHE B 1 20 ? -23.922 24.703 1.995 1 75.31 20 PHE B C 1
ATOM 1472 O O . PHE B 1 20 ? -24.219 25.672 2.699 1 75.31 20 PHE B O 1
ATOM 1479 N N . ASN B 1 21 ? -22.859 24.016 2.266 1 75.12 21 ASN B N 1
ATOM 1480 C CA . ASN B 1 21 ? -22.125 24.219 3.508 1 75.12 21 ASN B CA 1
ATOM 1481 C C . ASN B 1 21 ? -20.703 24.719 3.244 1 75.12 21 ASN B C 1
ATOM 1483 O O . ASN B 1 21 ? -19.953 25 4.18 1 75.12 21 ASN B O 1
ATOM 1487 N N . HIS B 1 22 ? -20.406 24.891 2.025 1 75.38 22 HIS B N 1
ATOM 1488 C CA . HIS B 1 22 ? -19.125 25.422 1.571 1 75.38 22 HIS B CA 1
ATOM 1489 C C . HIS B 1 22 ? -17.969 24.547 2.035 1 75.38 22 HIS B C 1
ATOM 1491 O O . HIS B 1 22 ? -16.828 25.016 2.139 1 75.38 22 HIS B O 1
ATOM 1497 N N . MET B 1 23 ? -18.344 23.344 2.387 1 78.62 23 MET B N 1
ATOM 1498 C CA . MET B 1 23 ? -17.312 22.422 2.828 1 78.62 23 MET B CA 1
ATOM 1499 C C . MET B 1 23 ? -16.656 21.734 1.637 1 78.62 23 MET B C 1
ATOM 1501 O O . MET B 1 23 ? -17.328 21.375 0.672 1 78.62 23 MET B O 1
ATOM 1505 N N . ILE B 1 24 ? -15.383 21.703 1.761 1 81 24 ILE B N 1
ATOM 1506 C CA . ILE B 1 24 ? -14.641 21 0.722 1 81 24 ILE B CA 1
ATOM 1507 C C . ILE B 1 24 ? -14.773 19.5 0.931 1 81 24 ILE B C 1
ATOM 1509 O O . ILE B 1 24 ? -14.57 19 2.039 1 81 24 ILE B O 1
ATOM 1513 N N . THR B 1 25 ? -15.234 18.859 -0.16 1 81.19 25 THR B N 1
ATOM 1514 C CA . THR B 1 25 ? -15.43 17.406 -0.106 1 81.19 25 THR B CA 1
ATOM 1515 C C . THR B 1 25 ? -14.656 16.719 -1.222 1 81.19 25 THR B C 1
ATOM 1517 O O . THR B 1 25 ? -14.508 17.266 -2.314 1 81.19 25 THR B O 1
ATOM 1520 N N . ILE B 1 26 ? -14.125 15.555 -0.896 1 83.88 26 ILE B N 1
ATOM 1521 C CA . ILE B 1 26 ? -13.398 14.758 -1.871 1 83.88 26 ILE B CA 1
ATOM 1522 C C . ILE B 1 26 ? -14.258 13.57 -2.307 1 83.88 26 ILE B C 1
ATOM 1524 O O . ILE B 1 26 ? -14.742 12.805 -1.47 1 83.88 26 ILE B O 1
ATOM 1528 N N . PHE B 1 27 ? -14.438 13.469 -3.672 1 81.44 27 PHE B N 1
ATOM 1529 C CA . PHE B 1 27 ? -15.266 12.414 -4.238 1 81.44 27 PHE B CA 1
ATOM 1530 C C . PHE B 1 27 ? -14.422 11.461 -5.082 1 81.44 27 PHE B C 1
ATOM 1532 O O . PHE B 1 27 ? -13.594 11.898 -5.883 1 81.44 27 PHE B O 1
ATOM 1539 N N . CYS B 1 28 ? -14.625 10.18 -4.844 1 79.88 28 CYS B N 1
ATOM 1540 C CA . CYS B 1 28 ? -14.055 9.211 -5.77 1 79.88 28 CYS B CA 1
ATOM 1541 C C . CYS B 1 28 ? -14.875 9.133 -7.051 1 79.88 28 CYS B C 1
ATOM 1543 O O . CYS B 1 28 ? -16.062 8.789 -7.016 1 79.88 28 CYS B O 1
ATOM 1545 N N . LEU B 1 29 ? -14.305 9.406 -8.141 1 82 29 LEU B N 1
ATOM 1546 C CA . LEU B 1 29 ? -15.023 9.484 -9.406 1 82 29 LEU B CA 1
ATOM 1547 C C . LEU B 1 29 ? -15.555 8.117 -9.82 1 82 29 LEU B C 1
ATOM 1549 O O . LEU B 1 29 ? -16.594 8.031 -10.484 1 82 29 LEU B O 1
ATOM 1553 N N . ASP B 1 30 ? -14.852 7.105 -9.422 1 74.62 30 ASP B N 1
ATOM 1554 C CA . ASP B 1 30 ? -15.266 5.754 -9.797 1 74.62 30 ASP B CA 1
ATOM 1555 C C . ASP B 1 30 ? -16.562 5.367 -9.102 1 74.62 30 ASP B C 1
ATOM 1557 O O . ASP B 1 30 ? -17.25 4.422 -9.516 1 74.62 30 ASP B O 1
ATOM 1561 N N . ARG B 1 31 ? -16.969 6.094 -8.047 1 73.44 31 ARG B N 1
ATOM 1562 C CA . ARG B 1 31 ? -18.172 5.773 -7.281 1 73.44 31 ARG B CA 1
ATOM 1563 C C . ARG B 1 31 ? -19.359 6.617 -7.734 1 73.44 31 ARG B C 1
ATOM 1565 O O . ARG B 1 31 ? -20.469 6.457 -7.23 1 73.44 31 ARG B O 1
ATOM 1572 N N . ILE B 1 32 ? -19.047 7.465 -8.602 1 74.31 32 ILE B N 1
ATOM 1573 C CA . ILE B 1 32 ? -20.141 8.312 -9.07 1 74.31 32 ILE B CA 1
ATOM 1574 C C . ILE B 1 32 ? -21.062 7.492 -9.969 1 74.31 32 ILE B C 1
ATOM 1576 O O . ILE B 1 32 ? -20.625 6.898 -10.953 1 74.31 32 ILE B O 1
ATOM 1580 N N . THR B 1 33 ? -22.234 7.34 -9.609 1 74.25 33 THR B N 1
ATOM 1581 C CA . THR B 1 33 ? -23.203 6.512 -10.336 1 74.25 33 THR B CA 1
ATOM 1582 C C . THR B 1 33 ? -24.062 7.371 -11.258 1 74.25 33 THR B C 1
ATOM 1584 O O . THR B 1 33 ? -24.641 6.871 -12.227 1 74.25 33 THR B O 1
ATOM 1587 N N . ASP B 1 34 ? -24.266 8.602 -10.891 1 75.19 34 ASP B N 1
ATOM 1588 C CA . ASP B 1 34 ? -25.109 9.484 -11.695 1 75.19 34 ASP B CA 1
ATOM 1589 C C . ASP B 1 34 ? -24.516 10.891 -11.766 1 75.19 34 ASP B C 1
ATOM 1591 O O . ASP B 1 34 ? -23.906 11.367 -10.797 1 75.19 34 ASP B O 1
ATOM 1595 N N . PHE B 1 35 ? -24.484 11.422 -13.023 1 71.25 35 PHE B N 1
ATOM 1596 C CA . PHE B 1 35 ? -24.016 12.789 -13.188 1 71.25 35 PHE B CA 1
ATOM 1597 C C . PHE B 1 35 ? -25.016 13.594 -14.023 1 71.25 35 PHE B C 1
ATOM 1599 O O . PHE B 1 35 ? -25.625 13.062 -14.953 1 71.25 35 PHE B O 1
ATOM 1606 N N . ARG B 1 36 ? -25.328 14.82 -13.453 1 75.38 36 ARG B N 1
ATOM 1607 C CA . ARG B 1 36 ? -26.203 15.711 -14.203 1 75.38 36 ARG B CA 1
ATOM 1608 C C . ARG B 1 36 ? -25.516 17.047 -14.484 1 75.38 36 ARG B C 1
ATOM 1610 O O . ARG B 1 36 ? -24.766 17.547 -13.641 1 75.38 36 ARG B O 1
ATOM 1617 N N . LEU B 1 37 ? -25.656 17.453 -15.703 1 69.25 37 LEU B N 1
ATOM 1618 C CA . LEU B 1 37 ? -25.125 18.766 -16.062 1 69.25 37 LEU B CA 1
ATOM 1619 C C . LEU B 1 37 ? -26.016 19.875 -15.523 1 69.25 37 LEU B C 1
ATOM 1621 O O . LEU B 1 37 ? -27.234 19.781 -15.578 1 69.25 37 LEU B O 1
ATOM 1625 N N . SER B 1 38 ? -25.391 20.672 -14.75 1 71 38 SER B N 1
ATOM 1626 C CA . SER B 1 38 ? -26.141 21.828 -14.289 1 71 38 SER B CA 1
ATOM 1627 C C . SER B 1 38 ? -25.75 23.094 -15.039 1 71 38 SER B C 1
ATOM 1629 O O . SER B 1 38 ? -24.625 23.188 -15.547 1 71 38 SER B O 1
ATOM 1631 N N . SER B 1 39 ? -26.703 23.906 -15.344 1 72.88 39 SER B N 1
ATOM 1632 C CA . SER B 1 39 ? -26.453 25.188 -15.984 1 72.88 39 SER B CA 1
ATOM 1633 C C . SER B 1 39 ? -25.891 26.203 -15 1 72.88 39 SER B C 1
ATOM 1635 O O . SER B 1 39 ? -25.547 27.328 -15.383 1 72.88 39 SER B O 1
ATOM 1637 N N . GLN B 1 40 ? -25.781 25.719 -13.891 1 69.12 40 GLN B N 1
ATOM 1638 C CA . GLN B 1 40 ? -25.266 26.625 -12.883 1 69.12 40 GLN B CA 1
ATOM 1639 C C . GLN B 1 40 ? -23.766 26.844 -13.055 1 69.12 40 GLN B C 1
ATOM 1641 O O . GLN B 1 40 ? -23.016 25.906 -13.305 1 69.12 40 GLN B O 1
ATOM 1646 N N . SER B 1 41 ? -23.391 28.125 -13.336 1 65.44 41 SER B N 1
ATOM 1647 C CA . SER B 1 41 ? -21.969 28.469 -13.461 1 65.44 41 SER B CA 1
ATOM 1648 C C . SER B 1 41 ? -21.391 28.891 -12.109 1 65.44 41 SER B C 1
ATOM 1650 O O . SER B 1 41 ? -22.125 29.234 -11.188 1 65.44 41 SER B O 1
ATOM 1652 N N . PHE B 1 42 ? -20.281 28.438 -11.844 1 65.69 42 PHE B N 1
ATOM 1653 C CA . PHE B 1 42 ? -19.594 28.906 -10.648 1 65.69 42 PHE B CA 1
ATOM 1654 C C . PHE B 1 42 ? -18.297 29.609 -11.023 1 65.69 42 PHE B C 1
ATOM 1656 O O . PHE B 1 42 ? -17.797 29.453 -12.141 1 65.69 42 PHE B O 1
ATOM 1663 N N . ASN B 1 43 ? -17.906 30.719 -10.156 1 61.06 43 ASN B N 1
ATOM 1664 C CA . ASN B 1 43 ? -16.672 31.453 -10.367 1 61.06 43 ASN B CA 1
ATOM 1665 C C . ASN B 1 43 ? -15.5 30.797 -9.656 1 61.06 43 ASN B C 1
ATOM 1667 O O . ASN B 1 43 ? -15.352 30.938 -8.438 1 61.06 43 ASN B O 1
ATOM 1671 N N . TYR B 1 44 ? -14.734 30.047 -10.367 1 62.53 44 TYR B N 1
ATOM 1672 C CA . TYR B 1 44 ? -13.57 29.344 -9.852 1 62.53 44 TYR B CA 1
ATOM 1673 C C . TYR B 1 44 ? -12.602 30.297 -9.18 1 62.53 44 TYR B C 1
ATOM 1675 O O . TYR B 1 44 ? -12.023 29.984 -8.133 1 62.53 44 TYR B O 1
ATOM 1683 N N . ALA B 1 45 ? -12.414 31.469 -9.914 1 58.16 45 ALA B N 1
ATOM 1684 C CA . ALA B 1 45 ? -11.406 32.438 -9.5 1 58.16 45 ALA B CA 1
ATOM 1685 C C . ALA B 1 45 ? -11.703 32.969 -8.102 1 58.16 45 ALA B C 1
ATOM 1687 O O . ALA B 1 45 ? -10.797 33.406 -7.391 1 58.16 45 ALA B O 1
ATOM 1688 N N . GLN B 1 46 ? -12.883 32.938 -7.789 1 55.19 46 GLN B N 1
ATOM 1689 C CA . GLN B 1 46 ? -13.266 33.531 -6.504 1 55.19 46 GLN B CA 1
ATOM 1690 C C . GLN B 1 46 ? -13.039 32.531 -5.371 1 55.19 46 GLN B C 1
ATOM 1692 O O . GLN B 1 46 ? -13.055 32.906 -4.195 1 55.19 46 GLN B O 1
ATOM 1697 N N . GLU B 1 47 ? -12.781 31.312 -5.867 1 60.41 47 GLU B N 1
ATOM 1698 C CA . GLU B 1 47 ? -12.602 30.328 -4.805 1 60.41 47 GLU B CA 1
ATOM 1699 C C . GLU B 1 47 ? -11.141 30.266 -4.359 1 60.41 47 GLU B C 1
ATOM 1701 O O . GLU B 1 47 ? -10.227 30.344 -5.188 1 60.41 47 GLU B O 1
ATOM 1706 N N . ALA B 1 48 ? -10.859 30.969 -3.34 1 66.94 48 ALA B N 1
ATOM 1707 C CA . ALA B 1 48 ? -9.523 30.969 -2.736 1 66.94 48 ALA B CA 1
ATOM 1708 C C . ALA B 1 48 ? -9.031 29.547 -2.5 1 66.94 48 ALA B C 1
ATOM 1710 O O . ALA B 1 48 ? -8.555 29.219 -1.408 1 66.94 48 ALA B O 1
ATOM 1711 N N . PHE B 1 49 ? -9.375 28.656 -3.482 1 77.56 49 PHE B N 1
ATOM 1712 C CA . PHE B 1 49 ? -8.938 27.281 -3.299 1 77.56 49 PHE B CA 1
ATOM 1713 C C . PHE B 1 49 ? -7.633 27.016 -4.051 1 77.56 49 PHE B C 1
ATOM 1715 O O . PHE B 1 49 ? -7.527 27.328 -5.242 1 77.56 49 PHE B O 1
ATOM 1722 N N . ASN B 1 50 ? -6.605 26.688 -3.354 1 76.19 50 ASN B N 1
ATOM 1723 C CA . ASN B 1 50 ? -5.324 26.266 -3.908 1 76.19 50 ASN B CA 1
ATOM 1724 C C . ASN B 1 50 ? -5.051 24.797 -3.611 1 76.19 50 ASN B C 1
ATOM 1726 O O . ASN B 1 50 ? -4.867 24.406 -2.455 1 76.19 50 ASN B O 1
ATOM 1730 N N . PRO B 1 51 ? -5.055 24 -4.68 1 77.44 51 PRO B N 1
ATOM 1731 C CA . PRO B 1 51 ? -4.852 22.578 -4.461 1 77.44 51 PRO B CA 1
ATOM 1732 C C . PRO B 1 51 ? -3.531 22.266 -3.752 1 77.44 51 PRO B C 1
ATOM 1734 O O . PRO B 1 51 ? -3.455 21.312 -2.965 1 77.44 51 PRO B O 1
ATOM 1737 N N . HIS B 1 52 ? -2.533 23.016 -4.051 1 76.38 52 HIS B N 1
ATOM 1738 C CA . HIS B 1 52 ? -1.229 22.766 -3.443 1 76.38 52 HIS B CA 1
ATOM 1739 C C . HIS B 1 52 ? -1.269 23.016 -1.938 1 76.38 52 HIS B C 1
ATOM 1741 O O . HIS B 1 52 ? -0.692 22.234 -1.165 1 76.38 52 HIS B O 1
ATOM 1747 N N . THR B 1 53 ? -1.977 24.047 -1.636 1 77.06 53 THR B N 1
ATOM 1748 C CA . THR B 1 53 ? -2.105 24.359 -0.216 1 77.06 53 THR B CA 1
ATOM 1749 C C . THR B 1 53 ? -3.059 23.375 0.466 1 77.06 53 THR B C 1
ATOM 1751 O O . THR B 1 53 ? -2.834 22.984 1.611 1 77.06 53 THR B O 1
ATOM 1754 N N . PHE B 1 54 ? -4.078 23.047 -0.241 1 78.44 54 PHE B N 1
ATOM 1755 C CA . PHE B 1 54 ? -5.102 22.172 0.316 1 78.44 54 PHE B CA 1
ATOM 1756 C C . PHE B 1 54 ? -4.523 20.781 0.614 1 78.44 54 PHE B C 1
ATOM 1758 O O . PHE B 1 54 ? -4.832 20.188 1.646 1 78.44 54 PHE B O 1
ATOM 1765 N N . PHE B 1 55 ? -3.635 20.297 -0.159 1 80.75 55 PHE B N 1
ATOM 1766 C CA . PHE B 1 55 ? -3.084 18.953 0.017 1 80.75 55 PHE B CA 1
ATOM 1767 C C . PHE B 1 55 ? -1.672 19.031 0.588 1 80.75 55 PHE B C 1
ATOM 1769 O O . PHE B 1 55 ? -0.923 18.047 0.519 1 80.75 55 PHE B O 1
ATOM 1776 N N . ASP B 1 56 ? -1.363 20.156 1.113 1 79.69 56 ASP B N 1
ATOM 1777 C CA . ASP B 1 56 ? -0.036 20.312 1.7 1 79.69 56 ASP B CA 1
ATOM 1778 C C . ASP B 1 56 ? 0.195 19.297 2.814 1 79.69 56 ASP B C 1
ATOM 1780 O O . ASP B 1 56 ? -0.636 19.141 3.713 1 79.69 56 ASP B O 1
ATOM 1784 N N . GLY B 1 57 ? 1.318 18.516 2.666 1 85.94 57 GLY B N 1
ATOM 1785 C CA . GLY B 1 57 ? 1.684 17.531 3.678 1 85.94 57 GLY B CA 1
ATOM 1786 C C . GLY B 1 57 ? 0.965 16.203 3.512 1 85.94 57 GLY B C 1
ATOM 1787 O O . GLY B 1 57 ? 1.234 15.258 4.242 1 85.94 57 GLY B O 1
ATOM 1788 N N . CYS B 1 58 ? 0.103 16.156 2.551 1 84.38 58 CYS B N 1
ATOM 1789 C CA . CYS B 1 58 ? -0.69 14.945 2.377 1 84.38 58 CYS B CA 1
ATOM 1790 C C . CYS B 1 58 ? -0.003 13.977 1.423 1 84.38 58 CYS B C 1
ATOM 1792 O O . CYS B 1 58 ? 0.583 14.391 0.422 1 84.38 58 CYS B O 1
ATOM 1794 N N . ILE B 1 59 ? -0.054 12.68 1.759 1 83.94 59 ILE B N 1
ATOM 1795 C CA . ILE B 1 59 ? 0.446 11.664 0.844 1 83.94 59 ILE B CA 1
ATOM 1796 C C . ILE B 1 59 ? -0.67 11.227 -0.104 1 83.94 59 ILE B C 1
ATOM 1798 O O . ILE B 1 59 ? -0.424 10.969 -1.284 1 83.94 59 ILE B O 1
ATOM 1802 N N . GLY B 1 60 ? -1.915 11.234 0.395 1 80.69 60 GLY B N 1
ATOM 1803 C CA . GLY B 1 60 ? -3.074 10.828 -0.384 1 80.69 60 GLY B CA 1
ATOM 1804 C C . GLY B 1 60 ? -4.156 11.891 -0.438 1 80.69 60 GLY B C 1
ATOM 1805 O O . GLY B 1 60 ? -3.859 13.078 -0.569 1 80.69 60 GLY B O 1
ATOM 1806 N N . VAL B 1 61 ? -5.355 11.406 -0.503 1 76.5 61 VAL B N 1
ATOM 1807 C CA . VAL B 1 61 ? -6.469 12.312 -0.755 1 76.5 61 VAL B CA 1
ATOM 1808 C C . VAL B 1 61 ? -7.109 12.727 0.568 1 76.5 61 VAL B C 1
ATOM 1810 O O . VAL B 1 61 ? -7.961 13.617 0.602 1 76.5 61 VAL B O 1
ATOM 1813 N N . ILE B 1 62 ? -6.695 12.07 1.608 1 71.69 62 ILE B N 1
ATOM 1814 C CA . ILE B 1 62 ? -7.254 12.43 2.906 1 71.69 62 ILE B CA 1
ATOM 1815 C C . ILE B 1 62 ? -6.637 13.742 3.387 1 71.69 62 ILE B C 1
ATOM 1817 O O . ILE B 1 62 ? -5.469 13.773 3.787 1 71.69 62 ILE B O 1
ATOM 1821 N N . ALA B 1 63 ? -7.418 14.844 3.16 1 68.56 63 ALA B N 1
ATOM 1822 C CA . ALA B 1 63 ? -6.953 16.172 3.574 1 68.56 63 ALA B CA 1
ATOM 1823 C C . ALA B 1 63 ? -7.672 16.625 4.836 1 68.56 63 ALA B C 1
ATOM 1825 O O . ALA B 1 63 ? -8.891 16.797 4.836 1 68.56 63 ALA B O 1
ATOM 1826 N N . ASN B 1 64 ? -7.137 16.125 5.922 1 65.88 64 ASN B N 1
ATOM 1827 C CA . ASN B 1 64 ? -7.738 16.578 7.172 1 65.88 64 ASN B CA 1
ATOM 1828 C C . ASN B 1 64 ? -7.027 17.797 7.734 1 65.88 64 ASN B C 1
ATOM 1830 O O . ASN B 1 64 ? -5.875 17.719 8.164 1 65.88 64 ASN B O 1
ATOM 1834 N N . ALA B 1 65 ? -7.723 18.828 7.656 1 63.16 65 ALA B N 1
ATOM 1835 C CA . ALA B 1 65 ? -7.164 20.094 8.133 1 63.16 65 ALA B CA 1
ATOM 1836 C C . ALA B 1 65 ? -6.844 20.031 9.625 1 63.16 65 ALA B C 1
ATOM 1838 O O . ALA B 1 65 ? -6.055 20.828 10.133 1 63.16 65 ALA B O 1
ATOM 1839 N N . ASP B 1 66 ? -7.414 19 10.164 1 77.44 66 ASP B N 1
ATOM 1840 C CA . ASP B 1 66 ? -7.238 18.938 11.617 1 77.44 66 ASP B CA 1
ATOM 1841 C C . ASP B 1 66 ? -5.961 18.188 11.977 1 77.44 66 ASP B C 1
ATOM 1843 O O . ASP B 1 66 ? -5.551 18.172 13.141 1 77.44 66 ASP B O 1
ATOM 1847 N N . VAL B 1 67 ? -5.371 17.719 11.047 1 83.56 67 VAL B N 1
ATOM 1848 C CA . VAL B 1 67 ? -4.117 17.016 11.305 1 83.56 67 VAL B CA 1
ATOM 1849 C C . VAL B 1 67 ? -2.938 17.906 10.938 1 83.56 67 VAL B C 1
ATOM 1851 O O . VAL B 1 67 ? -2.857 18.422 9.812 1 83.56 67 VAL B O 1
ATOM 1854 N N . ASN B 1 68 ? -2.098 18.203 11.875 1 89.25 68 ASN B N 1
ATOM 1855 C CA . ASN B 1 68 ? -0.942 19.062 11.648 1 89.25 68 ASN B CA 1
ATOM 1856 C C . ASN B 1 68 ? 0.162 18.328 10.891 1 89.25 68 ASN B C 1
ATOM 1858 O O . ASN B 1 68 ? 0.256 17.109 10.953 1 89.25 68 ASN B O 1
ATOM 1862 N N . ILE B 1 69 ? 0.875 19.156 10.172 1 93.25 69 ILE B N 1
ATOM 1863 C CA . ILE B 1 69 ? 2.086 18.609 9.562 1 93.25 69 ILE B CA 1
ATOM 1864 C C . ILE B 1 69 ? 3.096 18.266 10.648 1 93.25 69 ILE B C 1
ATOM 1866 O O . ILE B 1 69 ? 3.35 19.062 11.555 1 93.25 69 ILE B O 1
ATOM 1870 N N . GLU B 1 70 ? 3.613 17.047 10.578 1 95.88 70 GLU B N 1
ATOM 1871 C CA . GLU B 1 70 ? 4.574 16.547 11.555 1 95.88 70 GLU B CA 1
ATOM 1872 C C . GLU B 1 70 ? 5.918 16.234 10.898 1 95.88 70 GLU B C 1
ATOM 1874 O O . GLU B 1 70 ? 5.969 15.836 9.734 1 95.88 70 GLU B O 1
ATOM 1879 N N . TYR B 1 71 ? 6.957 16.531 11.719 1 97.62 71 TYR B N 1
ATOM 1880 C CA . TYR B 1 71 ? 8.281 16.062 11.32 1 97.62 71 TYR B CA 1
ATOM 1881 C C . TYR B 1 71 ? 8.461 14.586 11.625 1 97.62 71 TYR B C 1
ATOM 1883 O O . TYR B 1 71 ? 8.578 14.195 12.797 1 97.62 71 TYR B O 1
ATOM 1891 N N . VAL B 1 72 ? 8.523 13.773 10.531 1 98.12 72 VAL B N 1
ATOM 1892 C CA . VAL B 1 72 ? 8.562 12.32 10.688 1 98.12 72 VAL B CA 1
ATOM 1893 C C . VAL B 1 72 ? 9.961 11.805 10.367 1 98.12 72 VAL B C 1
ATOM 1895 O O . VAL B 1 72 ? 10.586 12.234 9.391 1 98.12 72 VAL B O 1
ATOM 1898 N N . VAL B 1 73 ? 10.508 10.914 11.234 1 98.56 73 VAL B N 1
ATOM 1899 C CA . VAL B 1 73 ? 11.797 10.258 11.031 1 98.56 73 VAL B CA 1
ATOM 1900 C C . VAL B 1 73 ? 11.594 8.75 10.898 1 98.56 73 VAL B C 1
ATOM 1902 O O . VAL B 1 73 ? 10.984 8.125 11.766 1 98.56 73 VAL B O 1
ATOM 1905 N N . LEU B 1 74 ? 12.133 8.219 9.805 1 98.31 74 LEU B N 1
ATOM 1906 C CA . LEU B 1 74 ? 11.969 6.797 9.508 1 98.31 74 LEU B CA 1
ATOM 1907 C C . LEU B 1 74 ? 13.328 6.109 9.375 1 98.31 74 LEU B C 1
ATOM 1909 O O . LEU B 1 74 ? 14.227 6.629 8.719 1 98.31 74 LEU B O 1
ATOM 1913 N N . LYS B 1 75 ? 13.477 4.969 10.031 1 98.5 75 LYS B N 1
ATOM 1914 C CA . LYS B 1 75 ? 14.57 4.043 9.758 1 98.5 75 LYS B CA 1
ATOM 1915 C C . LYS B 1 75 ? 14.156 2.98 8.75 1 98.5 75 LYS B C 1
ATOM 1917 O O . LYS B 1 75 ? 13.18 2.26 8.961 1 98.5 75 LYS B O 1
ATOM 1922 N N . VAL B 1 76 ? 14.906 2.893 7.648 1 98.06 76 VAL B N 1
ATOM 1923 C CA . VAL B 1 76 ? 14.5 2.072 6.508 1 98.06 76 VAL B CA 1
ATOM 1924 C C . VAL B 1 76 ? 15.625 1.113 6.137 1 98.06 76 VAL B C 1
ATOM 1926 O O . VAL B 1 76 ? 16.797 1.513 6.062 1 98.06 76 VAL B O 1
ATOM 1929 N N . SER B 1 77 ? 15.305 -0.15 5.953 1 97.38 77 SER B N 1
ATOM 1930 C CA . SER B 1 77 ? 16.312 -1.126 5.543 1 97.38 77 SER B CA 1
ATOM 1931 C C . SER B 1 77 ? 16.984 -0.705 4.246 1 97.38 77 SER B C 1
ATOM 1933 O O . SER B 1 77 ? 16.406 0.044 3.451 1 97.38 77 SER B O 1
ATOM 1935 N N . ALA B 1 78 ? 18.156 -1.227 4.004 1 95.44 78 ALA B N 1
ATOM 1936 C CA . ALA B 1 78 ? 18.953 -0.834 2.848 1 95.44 78 ALA B CA 1
ATOM 1937 C C . ALA B 1 78 ? 18.234 -1.14 1.544 1 95.44 78 ALA B C 1
ATOM 1939 O O . ALA B 1 78 ? 18.203 -0.314 0.629 1 95.44 78 ALA B O 1
ATOM 1940 N N . THR B 1 79 ? 17.656 -2.295 1.497 1 90.69 79 THR B N 1
ATOM 1941 C CA . THR B 1 79 ? 16.953 -2.707 0.282 1 90.69 79 THR B CA 1
ATOM 1942 C C . THR B 1 79 ? 15.766 -1.794 0.003 1 90.69 79 THR B C 1
ATOM 1944 O O . THR B 1 79 ? 15.594 -1.31 -1.118 1 90.69 79 THR B O 1
ATOM 1947 N N . GLN B 1 80 ? 15 -1.502 0.998 1 93.12 80 GLN B N 1
ATOM 1948 C CA . GLN B 1 80 ? 13.812 -0.66 0.843 1 93.12 80 GLN B CA 1
ATOM 1949 C C . GLN B 1 80 ? 14.203 0.798 0.616 1 93.12 80 GLN B C 1
ATOM 1951 O O . GLN B 1 80 ? 13.469 1.552 -0.02 1 93.12 80 GLN B O 1
ATOM 1956 N N . ALA B 1 81 ? 15.328 1.179 1.109 1 94.56 81 ALA B N 1
ATOM 1957 C CA . ALA B 1 81 ? 15.812 2.539 0.903 1 94.56 81 ALA B CA 1
ATOM 1958 C C . ALA B 1 81 ? 16 2.838 -0.582 1 94.56 81 ALA B C 1
ATOM 1960 O O . ALA B 1 81 ? 15.703 3.941 -1.042 1 94.56 81 ALA B O 1
ATOM 1961 N N . ASN B 1 82 ? 16.469 1.856 -1.281 1 88.38 82 ASN B N 1
ATOM 1962 C CA . ASN B 1 82 ? 16.625 2.02 -2.723 1 88.38 82 ASN B CA 1
ATOM 1963 C C . ASN B 1 82 ? 15.289 2.314 -3.402 1 88.38 82 ASN B C 1
ATOM 1965 O O . ASN B 1 82 ? 15.219 3.141 -4.312 1 88.38 82 ASN B O 1
ATOM 1969 N N . TYR B 1 83 ? 14.32 1.663 -2.9 1 86.44 83 TYR B N 1
ATOM 1970 C CA . TYR B 1 83 ? 12.977 1.883 -3.438 1 86.44 83 TYR B CA 1
ATOM 1971 C C . TYR B 1 83 ? 12.492 3.295 -3.133 1 86.44 83 TYR B C 1
ATOM 1973 O O . TYR B 1 83 ? 11.969 3.979 -4.012 1 86.44 83 TYR B O 1
ATOM 1981 N N . LEU B 1 84 ? 12.719 3.787 -1.923 1 91.31 84 LEU B N 1
ATOM 1982 C CA . LEU B 1 84 ? 12.25 5.105 -1.503 1 91.31 84 LEU B CA 1
ATOM 1983 C C . LEU B 1 84 ? 13 6.207 -2.246 1 91.31 84 LEU B C 1
ATOM 1985 O O . LEU B 1 84 ? 12.469 7.297 -2.455 1 91.31 84 LEU B O 1
ATOM 1989 N N . ARG B 1 85 ? 14.227 5.895 -2.58 1 90.19 85 ARG B N 1
ATOM 1990 C CA . ARG B 1 85 ? 14.992 6.848 -3.375 1 90.19 85 ARG B CA 1
ATOM 1991 C C . ARG B 1 85 ? 14.375 7.031 -4.758 1 90.19 85 ARG B C 1
ATOM 1993 O O . ARG B 1 85 ? 14.328 8.148 -5.277 1 90.19 85 ARG B O 1
ATOM 2000 N N . ASP B 1 86 ? 13.867 5.922 -5.246 1 82.88 86 ASP B N 1
ATOM 2001 C CA . ASP B 1 86 ? 13.289 5.934 -6.586 1 82.88 86 ASP B CA 1
ATOM 2002 C C . ASP B 1 86 ? 11.867 6.492 -6.566 1 82.88 86 ASP B C 1
ATOM 2004 O O . ASP B 1 86 ? 11.453 7.188 -7.5 1 82.88 86 ASP B O 1
ATOM 2008 N N . LEU B 1 87 ? 11.188 6.125 -5.496 1 85.94 87 LEU B N 1
ATOM 2009 C CA . LEU B 1 87 ? 9.805 6.543 -5.332 1 85.94 87 LEU B CA 1
ATOM 2010 C C . LEU B 1 87 ? 9.562 7.09 -3.93 1 85.94 87 LEU B C 1
ATOM 2012 O O . LEU B 1 87 ? 9.07 6.375 -3.055 1 85.94 87 LEU B O 1
ATOM 2016 N N . PRO B 1 88 ? 9.742 8.406 -3.885 1 90.31 88 PRO B N 1
ATOM 2017 C CA . PRO B 1 88 ? 9.562 9 -2.557 1 90.31 88 PRO B CA 1
ATOM 2018 C C . PRO B 1 88 ? 8.117 8.906 -2.066 1 90.31 88 PRO B C 1
ATOM 2020 O O . PRO B 1 88 ? 7.184 9.008 -2.865 1 90.31 88 PRO B O 1
ATOM 2023 N N . ILE B 1 89 ? 7.941 8.695 -0.74 1 91.94 89 ILE B N 1
ATOM 2024 C CA . ILE B 1 89 ? 6.617 8.656 -0.126 1 91.94 89 ILE B CA 1
ATOM 2025 C C . ILE B 1 89 ? 5.957 10.023 -0.225 1 91.94 89 ILE B C 1
ATOM 2027 O O . ILE B 1 89 ? 4.75 10.125 -0.459 1 91.94 89 ILE B O 1
ATOM 2031 N N . HIS B 1 90 ? 6.73 11.078 -0.077 1 92.5 90 HIS B N 1
ATOM 2032 C CA . HIS B 1 90 ? 6.301 12.469 -0.07 1 92.5 90 HIS B CA 1
ATOM 2033 C C . HIS B 1 90 ? 7.363 13.375 -0.687 1 92.5 90 HIS B C 1
ATOM 2035 O O . HIS B 1 90 ? 8.555 13.062 -0.638 1 92.5 90 HIS B O 1
ATOM 2041 N N . GLU B 1 91 ? 6.973 14.477 -1.143 1 90.19 91 GLU B N 1
ATOM 2042 C CA . GLU B 1 91 ? 7.883 15.391 -1.818 1 90.19 91 GLU B CA 1
ATOM 2043 C C . GLU B 1 91 ? 8.898 15.977 -0.843 1 90.19 91 GLU B C 1
ATOM 2045 O O . GLU B 1 91 ? 10.016 16.328 -1.235 1 90.19 91 GLU B O 1
ATOM 2050 N N . SER B 1 92 ? 8.594 16.047 0.411 1 94.38 92 SER B N 1
ATOM 2051 C CA . SER B 1 92 ? 9.477 16.656 1.409 1 94.38 92 SER B CA 1
ATOM 2052 C C . SER B 1 92 ? 10.5 15.633 1.917 1 94.38 92 SER B C 1
ATOM 2054 O O . SER B 1 92 ? 11.312 15.953 2.787 1 94.38 92 SE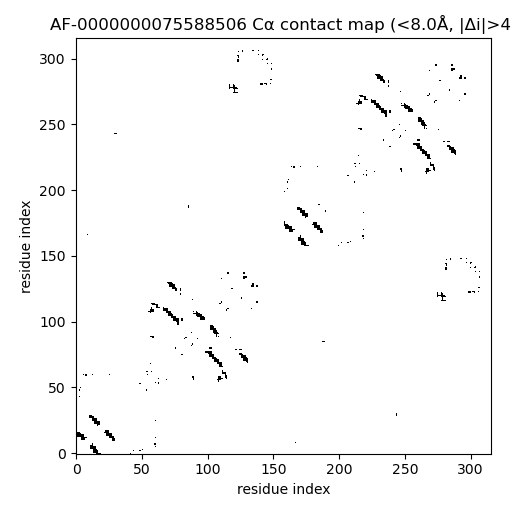R B O 1
ATOM 2056 N N . GLN B 1 93 ? 10.484 14.469 1.384 1 96.88 93 GLN B N 1
ATOM 2057 C CA . GLN B 1 93 ? 11.352 13.391 1.841 1 96.88 93 GLN B CA 1
ATOM 2058 C C . GLN B 1 93 ? 12.82 13.75 1.656 1 96.88 93 GLN B C 1
ATOM 2060 O O . GLN B 1 93 ? 13.219 14.242 0.599 1 96.88 93 GLN B O 1
ATOM 2065 N N . ILE B 1 94 ? 13.648 13.547 2.752 1 97.75 94 ILE B N 1
ATOM 2066 C CA . ILE B 1 94 ? 15.094 13.758 2.719 1 97.75 94 ILE B CA 1
ATOM 2067 C C . ILE B 1 94 ? 15.805 12.555 3.346 1 97.75 94 ILE B C 1
ATOM 2069 O O . ILE B 1 94 ? 15.43 12.102 4.426 1 97.75 94 ILE B O 1
ATOM 2073 N N . GLU B 1 95 ? 16.766 12.07 2.619 1 98.06 95 GLU B N 1
ATOM 2074 C CA . GLU B 1 95 ? 17.625 11.055 3.217 1 98.06 95 GLU B CA 1
ATOM 2075 C C . GLU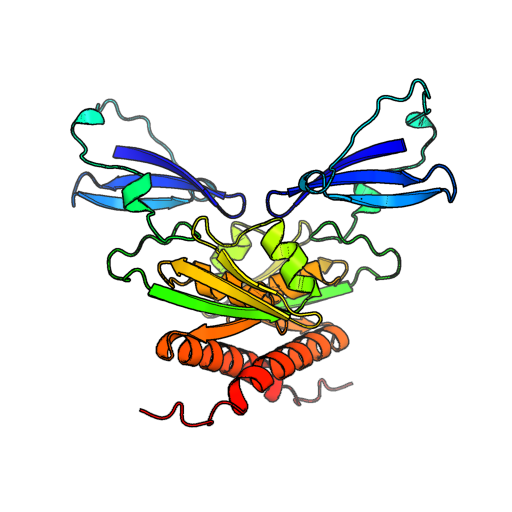 B 1 95 ? 18.719 11.688 4.074 1 98.06 95 GLU B C 1
ATOM 2077 O O . GLU B 1 95 ? 19.688 12.234 3.547 1 98.06 95 GLU B O 1
ATOM 2082 N N . LYS B 1 96 ? 18.688 11.578 5.352 1 97.88 96 LYS B N 1
ATOM 2083 C CA . LYS B 1 96 ? 19.578 12.273 6.277 1 97.88 96 LYS B CA 1
ATOM 2084 C C . LYS B 1 96 ? 20.844 11.461 6.527 1 97.88 96 LYS B C 1
ATOM 2086 O O . LYS B 1 96 ? 21.922 12.023 6.746 1 97.88 96 LYS B O 1
ATOM 2091 N N . GLU B 1 97 ? 20.672 10.164 6.652 1 97.44 97 GLU B N 1
ATOM 2092 C CA . GLU B 1 97 ? 21.781 9.242 6.871 1 97.44 97 GLU B CA 1
ATOM 2093 C C . GLU B 1 97 ? 21.703 8.039 5.93 1 97.44 97 GLU B C 1
ATOM 2095 O O . GLU B 1 97 ? 20.594 7.559 5.633 1 97.44 97 GLU B O 1
ATOM 2100 N N . CYS B 1 98 ? 22.859 7.586 5.484 1 96.25 98 CYS B N 1
ATOM 2101 C CA . CYS B 1 98 ? 22.984 6.41 4.633 1 96.25 98 CYS B CA 1
ATOM 2102 C C . CYS B 1 98 ? 24.016 5.434 5.188 1 96.25 98 CYS B C 1
ATOM 2104 O O . CYS B 1 98 ? 25.203 5.746 5.234 1 96.25 98 CYS B O 1
ATOM 2106 N N . HIS B 1 99 ? 23.547 4.328 5.668 1 96.38 99 HIS B N 1
ATOM 2107 C CA . HIS B 1 99 ? 24.391 3.264 6.18 1 96.38 99 HIS B CA 1
ATOM 2108 C C . HIS B 1 99 ? 24.297 2.014 5.312 1 96.38 99 HIS B C 1
ATOM 2110 O O . HIS B 1 99 ? 23.375 1.891 4.496 1 96.38 99 HIS B O 1
ATOM 2116 N N . PRO B 1 100 ? 25.203 1.075 5.48 1 95.88 100 PRO B N 1
ATOM 2117 C CA . PRO B 1 100 ? 25.156 -0.145 4.668 1 95.88 100 PRO B CA 1
ATOM 2118 C C . PRO B 1 100 ? 23.906 -0.977 4.914 1 95.88 100 PRO B C 1
ATOM 2120 O O . PRO B 1 100 ? 23.359 -1.579 3.979 1 95.88 100 PRO B O 1
ATOM 2123 N N . ASP B 1 101 ? 23.391 -0.931 6.098 1 96.62 101 ASP B N 1
ATOM 2124 C CA . ASP B 1 101 ? 22.312 -1.842 6.438 1 96.62 101 ASP B CA 1
ATOM 2125 C C . ASP B 1 101 ? 20.969 -1.1 6.516 1 96.62 101 ASP B C 1
ATOM 2127 O O . ASP B 1 101 ? 19.906 -1.721 6.508 1 96.62 101 ASP B O 1
ATOM 2131 N N . TYR B 1 102 ? 21.078 0.244 6.684 1 97.69 102 TYR B N 1
ATOM 2132 C CA . TYR B 1 102 ? 19.844 1.017 6.797 1 97.69 102 TYR B CA 1
ATOM 2133 C C . TYR B 1 102 ? 20.094 2.477 6.43 1 97.69 102 TYR B C 1
ATOM 2135 O O . TYR B 1 102 ? 21.234 2.918 6.324 1 97.69 102 TYR B O 1
ATOM 2143 N N . SER B 1 103 ? 18.984 3.205 6.137 1 98.44 103 SER B N 1
ATOM 2144 C CA . SER B 1 103 ? 19 4.652 5.945 1 98.44 103 SER B CA 1
ATOM 2145 C C . SER B 1 103 ? 17.969 5.336 6.836 1 98.44 103 SER B C 1
ATOM 2147 O O . SER B 1 103 ? 17.016 4.703 7.285 1 98.44 103 SER B O 1
ATOM 2149 N N . ILE B 1 104 ? 18.266 6.609 7.121 1 98.62 104 ILE B N 1
ATOM 2150 C CA . ILE B 1 104 ? 17.312 7.43 7.859 1 98.62 104 ILE B CA 1
ATOM 2151 C C . ILE B 1 104 ? 16.703 8.477 6.93 1 98.62 104 ILE B C 1
ATOM 2153 O O . ILE B 1 104 ? 17.422 9.25 6.297 1 98.62 104 ILE B O 1
ATOM 2157 N N . PHE B 1 105 ? 15.398 8.445 6.82 1 98.5 105 PHE B N 1
ATOM 2158 C CA . PHE B 1 105 ? 14.672 9.422 6.02 1 98.5 105 PHE B CA 1
ATOM 2159 C C . PHE B 1 105 ? 13.844 10.344 6.91 1 98.5 105 PHE B C 1
ATOM 2161 O O . PHE B 1 105 ? 13.305 9.906 7.93 1 98.5 105 PHE B O 1
ATOM 2168 N N . THR B 1 106 ? 13.727 11.594 6.477 1 98.44 106 THR B N 1
ATOM 2169 C CA . THR B 1 106 ? 12.82 12.539 7.125 1 98.44 106 THR B CA 1
ATOM 2170 C C . THR B 1 106 ? 11.812 13.094 6.121 1 98.44 106 THR B C 1
ATOM 2172 O O . THR B 1 106 ? 12.062 13.086 4.914 1 98.44 106 THR B O 1
ATOM 2175 N N . MET B 1 107 ? 10.68 13.5 6.664 1 97.44 107 MET B N 1
ATOM 2176 C CA . MET B 1 107 ? 9.664 14.141 5.832 1 97.44 107 MET B CA 1
ATOM 2177 C C . MET B 1 107 ? 8.695 14.953 6.684 1 97.44 107 MET B C 1
ATOM 2179 O O . MET B 1 107 ? 8.523 14.672 7.875 1 97.44 107 MET B O 1
ATOM 2183 N N . ASP B 1 108 ? 8.141 15.961 6.07 1 96.25 108 ASP B N 1
ATOM 2184 C CA . ASP B 1 108 ? 7.09 16.781 6.672 1 96.25 108 ASP B CA 1
ATOM 2185 C C . ASP B 1 108 ? 5.723 16.422 6.09 1 96.25 108 ASP B C 1
ATOM 2187 O O . ASP B 1 108 ? 5.391 16.844 4.98 1 96.25 108 ASP B O 1
ATOM 2191 N N . VAL B 1 109 ? 4.965 15.664 6.914 1 95.38 109 VAL B N 1
ATOM 2192 C CA . VAL B 1 109 ? 3.717 15.156 6.359 1 95.38 109 VAL B CA 1
ATOM 2193 C C . VAL B 1 109 ? 2.617 15.211 7.418 1 95.38 109 VAL B C 1
ATOM 2195 O O . VAL B 1 109 ? 2.902 15.305 8.617 1 95.38 109 VAL B O 1
ATOM 2198 N N . ARG B 1 110 ? 1.386 15.289 6.91 1 92.81 110 ARG B N 1
ATOM 2199 C CA . ARG B 1 110 ? 0.232 15.008 7.758 1 92.81 110 ARG B CA 1
ATOM 2200 C C . ARG B 1 110 ? 0.013 13.508 7.914 1 92.81 110 ARG B C 1
ATOM 2202 O O . ARG B 1 110 ? -0.313 12.82 6.945 1 92.81 110 ARG B O 1
ATOM 2209 N N . PRO B 1 111 ? 0.245 12.961 9.133 1 93 111 PRO B N 1
ATOM 2210 C CA . PRO B 1 111 ? 0.144 11.508 9.297 1 93 111 PRO B CA 1
ATOM 2211 C C . PRO B 1 111 ? -1.302 11.016 9.336 1 93 111 PRO B C 1
ATOM 2213 O O . PRO B 1 111 ? -1.744 10.469 10.352 1 93 111 PRO B O 1
ATOM 2216 N N . THR B 1 112 ? -1.983 11.156 8.227 1 89.31 112 THR B N 1
ATOM 2217 C CA . THR B 1 112 ? -3.357 10.688 8.078 1 89.31 112 THR B CA 1
ATOM 2218 C C . THR B 1 112 ? -3.389 9.188 7.785 1 89.31 112 THR B C 1
ATOM 2220 O O . THR B 1 112 ? -2.346 8.531 7.77 1 89.31 112 THR B O 1
ATOM 2223 N N . PHE B 1 113 ? -4.551 8.648 7.641 1 87.69 113 PHE B N 1
ATOM 2224 C CA . PHE B 1 113 ? -4.77 7.219 7.453 1 87.69 113 PHE B CA 1
ATOM 2225 C C . PHE B 1 113 ? -3.98 6.699 6.258 1 87.69 113 PHE B C 1
ATOM 2227 O O . PHE B 1 113 ? -3.359 5.637 6.328 1 87.69 113 PHE B O 1
ATOM 2234 N N . ASP B 1 114 ? -3.971 7.434 5.18 1 87.88 114 ASP B N 1
ATOM 2235 C CA . ASP B 1 114 ? -3.258 7.031 3.971 1 87.88 114 ASP B CA 1
ATOM 2236 C C . ASP B 1 114 ? -1.761 6.898 4.234 1 87.88 114 ASP B C 1
ATOM 2238 O O . ASP B 1 114 ? -1.108 6 3.697 1 87.88 114 ASP B O 1
ATOM 2242 N N . PHE B 1 115 ? -1.198 7.801 5.031 1 93.5 115 PHE B N 1
ATOM 2243 C CA . PHE B 1 115 ? 0.216 7.719 5.379 1 93.5 115 PHE B CA 1
ATOM 2244 C C . PHE B 1 115 ? 0.506 6.453 6.176 1 93.5 115 PHE B C 1
ATOM 2246 O O . PHE B 1 115 ? 1.504 5.773 5.93 1 93.5 115 PHE B O 1
ATOM 2253 N N . LEU B 1 116 ? -0.367 6.125 7.129 1 94.19 116 LEU B N 1
ATOM 2254 C CA . LEU B 1 116 ? -0.19 4.922 7.934 1 94.19 116 LEU B CA 1
ATOM 2255 C C . LEU B 1 116 ? -0.224 3.674 7.059 1 94.19 116 LEU B C 1
ATOM 2257 O O . LEU B 1 116 ? 0.58 2.758 7.246 1 94.19 116 LEU B O 1
ATOM 2261 N N . GLN B 1 117 ? -1.123 3.633 6.133 1 93.31 117 GLN B N 1
ATOM 2262 C CA . GLN B 1 117 ? -1.22 2.506 5.211 1 93.31 117 GLN B CA 1
ATOM 2263 C C . GLN B 1 117 ? 0.063 2.35 4.398 1 93.31 117 GLN B C 1
ATOM 2265 O O . GLN B 1 117 ? 0.536 1.232 4.184 1 93.31 117 GLN B O 1
ATOM 2270 N N . GLU B 1 118 ? 0.585 3.455 3.998 1 93.06 118 GLU B N 1
ATOM 2271 C CA . GLU B 1 118 ? 1.835 3.447 3.242 1 93.06 118 GLU B CA 1
ATOM 2272 C C . GLU B 1 118 ? 2.979 2.875 4.07 1 93.06 118 GLU B C 1
ATOM 2274 O O . GLU B 1 118 ? 3.805 2.115 3.561 1 93.06 118 GLU B O 1
ATOM 2279 N N . LEU B 1 119 ? 3.049 3.285 5.312 1 96.19 119 LEU B N 1
ATOM 2280 C CA . LEU B 1 119 ? 4.074 2.752 6.203 1 96.19 119 LEU B CA 1
ATOM 2281 C C . LEU B 1 119 ? 3.928 1.242 6.355 1 96.19 119 LEU B C 1
ATOM 2283 O O . LEU B 1 119 ? 4.914 0.507 6.277 1 96.19 119 LEU B O 1
ATOM 2287 N N . LEU B 1 120 ? 2.734 0.777 6.512 1 96.31 120 LEU B N 1
ATOM 2288 C CA . LEU B 1 120 ? 2.461 -0.643 6.703 1 96.31 120 LEU B CA 1
ATOM 2289 C C . LEU B 1 120 ? 2.793 -1.435 5.445 1 96.31 120 LEU B C 1
ATOM 2291 O O . LEU B 1 120 ? 3.227 -2.586 5.523 1 96.31 120 LEU B O 1
ATOM 2295 N N . TRP B 1 121 ? 2.592 -0.832 4.34 1 93.62 121 TRP B N 1
ATOM 2296 C CA . TRP B 1 121 ? 2.906 -1.444 3.055 1 93.62 121 TRP B CA 1
ATOM 2297 C C . TRP B 1 121 ? 4.355 -1.916 3.018 1 93.62 121 TRP B C 1
ATOM 2299 O O . TRP B 1 121 ? 4.672 -2.928 2.387 1 93.62 121 TRP B O 1
ATOM 2309 N N . ASN B 1 122 ? 5.207 -1.248 3.77 1 95.19 122 ASN B N 1
ATOM 2310 C CA . ASN B 1 122 ? 6.637 -1.536 3.75 1 95.19 122 ASN B CA 1
ATOM 2311 C C . ASN B 1 122 ? 6.996 -2.648 4.73 1 95.19 122 ASN B C 1
ATOM 2313 O O . ASN B 1 122 ? 8.148 -3.078 4.789 1 95.19 122 ASN B O 1
ATOM 2317 N N . GLY B 1 123 ? 6.082 -3.082 5.523 1 95.25 123 GLY B N 1
ATOM 2318 C CA . GLY B 1 123 ? 6.312 -4.191 6.438 1 95.25 123 GLY B CA 1
ATOM 2319 C C . GLY B 1 123 ? 7.445 -3.934 7.414 1 95.25 123 GLY B C 1
ATOM 2320 O O . GLY B 1 123 ? 7.523 -2.857 8.008 1 95.25 123 GLY B O 1
ATOM 2321 N N . GLU B 1 124 ? 8.258 -4.961 7.523 1 95.88 124 GLU B N 1
ATOM 2322 C CA . GLU B 1 124 ? 9.328 -4.926 8.516 1 95.88 124 GLU B CA 1
ATOM 2323 C C . GLU B 1 124 ? 10.508 -4.098 8.023 1 95.88 124 GLU B C 1
ATOM 2325 O O . GLU B 1 124 ? 11.484 -3.895 8.758 1 95.88 124 GLU B O 1
ATOM 2330 N N . CYS B 1 125 ? 10.406 -3.543 6.875 1 96.44 125 CYS B N 1
ATOM 2331 C CA . CYS B 1 125 ? 11.531 -2.822 6.289 1 96.44 125 CYS B CA 1
ATOM 2332 C C . CYS B 1 125 ? 11.539 -1.366 6.738 1 96.44 125 CYS B C 1
ATOM 2334 O O . CYS B 1 125 ? 12.492 -0.633 6.465 1 96.44 125 CYS B O 1
ATOM 2336 N N . ILE B 1 126 ? 10.484 -0.906 7.441 1 97.19 126 ILE B N 1
ATOM 2337 C CA . ILE B 1 126 ? 10.422 0.485 7.875 1 97.19 126 ILE B CA 1
ATOM 2338 C C . ILE B 1 126 ? 10.094 0.547 9.367 1 97.19 126 ILE B C 1
ATOM 2340 O O . ILE B 1 126 ? 9.344 -0.287 9.875 1 97.19 126 ILE B O 1
ATOM 2344 N N . GLU B 1 127 ? 10.68 1.502 10.062 1 97.88 127 GLU B N 1
ATOM 2345 C CA . GLU B 1 127 ? 10.453 1.769 11.484 1 97.88 127 GLU B CA 1
ATOM 2346 C C . GLU B 1 127 ? 10.281 3.262 11.742 1 97.88 127 GLU B C 1
ATOM 2348 O O . GLU B 1 127 ? 11.102 4.074 11.312 1 97.88 127 GLU B O 1
ATOM 2353 N N . VAL B 1 128 ? 9.211 3.611 12.414 1 98.06 128 VAL B N 1
ATOM 2354 C CA . VAL B 1 128 ? 8.992 5.004 12.797 1 98.06 128 VAL B CA 1
ATOM 2355 C C . VAL B 1 128 ? 9.828 5.336 14.031 1 98.06 128 VAL B C 1
ATOM 2357 O O . VAL B 1 128 ? 9.656 4.723 15.086 1 98.06 128 VAL B O 1
ATOM 2360 N N . MET B 1 129 ? 10.633 6.312 13.867 1 97.56 129 MET B N 1
ATOM 2361 C CA . MET B 1 129 ? 11.469 6.754 14.977 1 97.56 129 MET B CA 1
ATOM 2362 C C . MET B 1 129 ? 10.836 7.953 15.688 1 97.56 129 MET B C 1
ATOM 2364 O O . MET B 1 129 ? 10.805 8.008 16.922 1 97.56 129 MET B O 1
ATOM 2368 N N . GLN B 1 130 ? 10.406 8.953 14.914 1 97.06 130 GLN B N 1
ATOM 2369 C CA . GLN B 1 130 ? 9.758 10.172 15.383 1 97.06 130 GLN B CA 1
ATOM 2370 C C . GLN B 1 130 ? 8.602 10.57 14.469 1 97.06 130 GLN B C 1
ATOM 2372 O O . GLN B 1 130 ? 8.617 10.258 13.273 1 97.06 130 GLN B O 1
ATOM 2377 N N . PRO B 1 131 ? 7.609 11.297 15.094 1 97.38 131 PRO B N 1
ATOM 2378 C CA . PRO B 1 131 ? 7.395 11.602 16.516 1 97.38 131 PRO B CA 1
ATOM 2379 C C . PRO B 1 131 ? 6.934 10.383 17.312 1 97.38 131 PRO B C 1
ATOM 2381 O O . PRO B 1 131 ? 6.492 9.383 16.734 1 97.38 131 PRO B O 1
ATOM 2384 N N . LEU B 1 132 ? 6.945 10.453 18.641 1 96.06 132 LEU B N 1
ATOM 2385 C CA . LEU B 1 132 ? 6.668 9.312 19.5 1 96.06 132 LEU B CA 1
ATOM 2386 C C . LEU B 1 132 ? 5.207 8.891 19.391 1 96.06 132 LEU B C 1
ATOM 2388 O O . LEU B 1 132 ? 4.891 7.703 19.469 1 96.06 132 LEU B O 1
ATOM 2392 N N . TRP B 1 133 ? 4.348 9.828 19.328 1 95.56 133 TRP B N 1
ATOM 2393 C CA . TRP B 1 133 ? 2.932 9.477 19.25 1 95.56 133 TRP B CA 1
ATOM 2394 C C . TRP B 1 133 ? 2.641 8.664 18 1 95.56 133 TRP B C 1
ATOM 2396 O O . TRP B 1 133 ? 1.817 7.742 18.016 1 95.56 133 TRP B O 1
ATOM 2406 N N . LEU B 1 134 ? 3.262 8.969 16.875 1 96.44 134 LEU B N 1
ATOM 2407 C CA . LEU B 1 134 ? 3.096 8.219 15.641 1 96.44 134 LEU B CA 1
ATOM 2408 C C . LEU B 1 134 ? 3.689 6.82 15.766 1 96.44 134 LEU B C 1
ATOM 2410 O O . LEU B 1 134 ? 3.102 5.844 15.297 1 96.44 134 LEU B O 1
ATOM 2414 N N . ARG B 1 135 ? 4.859 6.777 16.391 1 97.25 135 ARG B N 1
ATOM 2415 C CA . ARG B 1 135 ? 5.48 5.488 16.672 1 97.25 135 ARG B CA 1
ATOM 2416 C C . ARG B 1 135 ? 4.535 4.578 17.438 1 97.25 135 ARG B C 1
ATOM 2418 O O . ARG B 1 135 ? 4.367 3.408 17.094 1 97.25 135 ARG B O 1
ATOM 2425 N N . LYS B 1 136 ? 3.881 5.137 18.406 1 96.44 136 LYS B N 1
ATOM 2426 C CA . LYS B 1 136 ? 2.934 4.391 19.234 1 96.44 136 LYS B CA 1
ATOM 2427 C C . LYS B 1 136 ? 1.716 3.965 18.422 1 96.44 136 LYS B C 1
ATOM 2429 O O . LYS B 1 136 ? 1.23 2.84 18.562 1 96.44 136 LYS B O 1
ATOM 2434 N N . GLU B 1 137 ? 1.271 4.824 17.594 1 96.25 137 GLU B N 1
ATOM 2435 C CA . GLU B 1 137 ? 0.104 4.535 16.781 1 96.25 137 GLU B CA 1
ATOM 2436 C C . GLU B 1 137 ? 0.373 3.365 15.828 1 96.25 137 GLU B C 1
ATOM 2438 O O . GLU B 1 137 ? -0.457 2.463 15.703 1 96.25 137 GLU B O 1
ATOM 2443 N N . ILE B 1 138 ? 1.505 3.352 15.219 1 97.19 138 ILE B N 1
ATOM 2444 C CA . ILE B 1 138 ? 1.878 2.281 14.297 1 97.19 138 ILE B CA 1
ATOM 2445 C C . ILE B 1 138 ? 2.045 0.974 15.07 1 97.19 138 ILE B C 1
ATOM 2447 O O . ILE B 1 138 ? 1.59 -0.081 14.617 1 97.19 138 ILE B O 1
ATOM 2451 N N . ALA B 1 139 ? 2.668 1.036 16.219 1 96.88 139 ALA B N 1
ATOM 2452 C CA . ALA B 1 139 ? 2.842 -0.148 17.047 1 96.88 139 ALA B CA 1
ATOM 2453 C C . ALA B 1 139 ? 1.493 -0.756 17.422 1 96.88 139 ALA B C 1
ATOM 2455 O O . ALA B 1 139 ? 1.325 -1.978 17.391 1 96.88 139 ALA B O 1
ATOM 2456 N N . GLU B 1 140 ? 0.609 0.055 17.797 1 96.75 140 GLU B N 1
ATOM 2457 C CA . GLU B 1 140 ? -0.727 -0.406 18.156 1 96.75 140 GLU B CA 1
ATOM 2458 C C . GLU B 1 140 ? -1.428 -1.064 16.969 1 96.75 140 GLU B C 1
ATOM 2460 O O . GLU B 1 140 ? -2.082 -2.098 17.125 1 96.75 140 GLU B O 1
ATOM 2465 N N . LYS B 1 141 ? -1.32 -0.488 15.867 1 96.81 141 LYS B N 1
ATOM 2466 C CA . LYS B 1 141 ? -1.918 -1.063 14.664 1 96.81 141 LYS B CA 1
ATOM 2467 C C . LYS B 1 141 ? -1.335 -2.441 14.367 1 96.81 141 L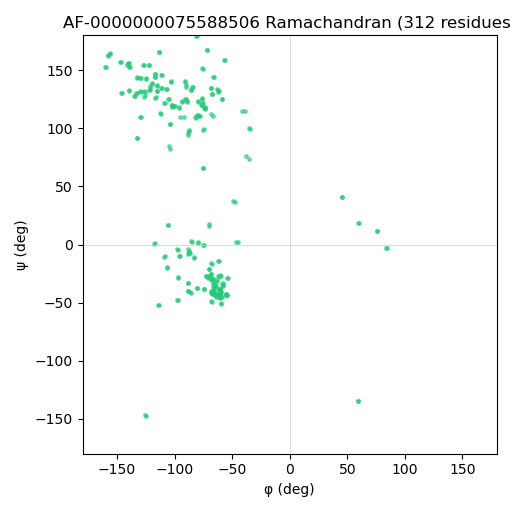YS B C 1
ATOM 2469 O O . LYS B 1 141 ? -2.072 -3.379 14.047 1 96.81 141 LYS B O 1
ATOM 2474 N N . ILE B 1 142 ? -0.026 -2.537 14.445 1 97.25 142 ILE B N 1
ATOM 2475 C CA . ILE B 1 142 ? 0.656 -3.805 14.211 1 97.25 142 ILE B CA 1
ATOM 2476 C C . ILE B 1 142 ? 0.174 -4.848 15.211 1 97.25 142 ILE B C 1
ATOM 2478 O O . ILE B 1 142 ? -0.037 -6.012 14.859 1 97.25 142 ILE B O 1
ATOM 2482 N N . GLN B 1 143 ? 0.008 -4.43 16.422 1 96.38 143 GLN B N 1
ATOM 2483 C CA . GLN B 1 143 ? -0.513 -5.336 17.438 1 96.38 143 GLN B CA 1
ATOM 2484 C C . GLN B 1 143 ? -1.915 -5.82 17.078 1 96.38 143 GLN B C 1
ATOM 2486 O O . GLN B 1 143 ? -2.219 -7.008 17.203 1 96.38 143 GLN B O 1
ATOM 2491 N N . GLN B 1 144 ? -2.732 -4.938 16.672 1 96.56 144 GLN B N 1
ATOM 2492 C CA . GLN B 1 144 ? -4.09 -5.289 16.266 1 96.56 144 GLN B CA 1
ATOM 2493 C C . GLN B 1 144 ? -4.074 -6.262 15.086 1 96.56 144 GLN B C 1
ATOM 2495 O O . GLN B 1 144 ? -4.891 -7.184 15.023 1 96.56 144 GLN B O 1
ATOM 2500 N N . MET B 1 145 ? -3.18 -6.047 14.195 1 97 145 MET B N 1
ATOM 2501 C CA . MET B 1 145 ? -3.004 -6.977 13.086 1 97 145 MET B CA 1
ATOM 2502 C C . MET B 1 145 ? -2.662 -8.375 13.594 1 97 145 MET B C 1
ATOM 2504 O O . MET B 1 145 ? -3.246 -9.359 13.141 1 97 145 MET B O 1
ATOM 2508 N N . GLY B 1 146 ? -1.673 -8.406 14.453 1 96 146 GLY B N 1
ATOM 2509 C CA . GLY B 1 146 ? -1.229 -9.68 15.008 1 96 146 GLY B CA 1
ATOM 2510 C C . GLY B 1 146 ? -2.328 -10.43 15.734 1 96 146 GLY B C 1
ATOM 2511 O O . GLY B 1 146 ? -2.361 -11.664 15.711 1 96 146 GLY B O 1
ATOM 2512 N N . ASN B 1 147 ? -3.23 -9.781 16.359 1 95.38 147 ASN B N 1
ATOM 2513 C CA . ASN B 1 147 ? -4.324 -10.383 17.125 1 95.38 147 ASN B CA 1
ATOM 2514 C C . ASN B 1 147 ? -5.234 -11.219 16.219 1 95.38 147 ASN B C 1
ATOM 2516 O O . ASN B 1 147 ? -5.859 -12.172 16.672 1 95.38 147 ASN B O 1
ATOM 2520 N N . LYS B 1 148 ? -5.312 -10.898 14.992 1 94 148 LYS B N 1
ATOM 2521 C CA . LYS B 1 148 ? -6.168 -11.617 14.055 1 94 148 LYS B CA 1
ATOM 2522 C C . LYS B 1 148 ? -5.625 -13.016 13.773 1 94 148 LYS B C 1
ATOM 2524 O O . LYS B 1 148 ? -6.359 -13.891 13.312 1 94 148 LYS B O 1
ATOM 2529 N N . TYR B 1 149 ? -4.426 -13.234 14 1 93.88 149 TYR B N 1
ATOM 2530 C CA . TYR B 1 149 ? -3.785 -14.492 13.633 1 93.88 149 TYR B CA 1
ATOM 2531 C C . TYR B 1 149 ? -3.467 -15.32 14.867 1 93.88 149 TYR B C 1
ATOM 2533 O O . TYR B 1 149 ? -2.947 -16.438 14.758 1 93.88 149 TYR B O 1
ATOM 2541 N N . LYS B 1 150 ? -3.557 -14.859 16.031 1 84.94 150 LYS B N 1
ATOM 2542 C CA . LYS B 1 150 ? -3.311 -15.602 17.266 1 84.94 150 LYS B CA 1
ATOM 2543 C C . LYS B 1 150 ? -4.375 -16.672 17.484 1 84.94 150 LYS B C 1
ATOM 2545 O O . LYS B 1 150 ? -4.074 -17.75 18 1 84.94 150 LYS B O 1
ATOM 2550 N N . SER B 1 151 ? -5.688 -16.359 17.391 1 61.78 151 SER B N 1
ATOM 2551 C CA . SER B 1 151 ? -6.719 -17.281 17.844 1 61.78 151 SER B CA 1
ATOM 2552 C C . SER B 1 151 ? -6.77 -18.531 16.969 1 61.78 151 SER B C 1
ATOM 2554 O O . SER B 1 151 ? -7.566 -19.438 17.219 1 61.78 151 SER B O 1
ATOM 2556 N N . ASP B 1 152 ? -6.438 -18.484 15.766 1 53.66 152 ASP B N 1
ATOM 2557 C CA . ASP B 1 152 ? -7.012 -19.547 14.945 1 53.66 152 ASP B CA 1
ATOM 2558 C C . ASP B 1 152 ? -6.395 -20.906 15.289 1 53.66 152 ASP B C 1
ATOM 2560 O O . ASP B 1 152 ? -5.59 -21.438 14.523 1 53.66 152 ASP B O 1
ATOM 2564 N N . ASN B 1 153 ? -5.793 -21.141 16.297 1 44.44 153 ASN B N 1
ATOM 2565 C CA . ASN B 1 153 ? -5.684 -22.562 16.641 1 44.44 153 ASN B CA 1
ATOM 2566 C C . ASN B 1 153 ? -7.02 -23.281 16.469 1 44.44 153 ASN B C 1
ATOM 2568 O O . ASN B 1 153 ? -7.262 -24.312 17.109 1 44.44 153 ASN B O 1
ATOM 2572 N N . SER B 1 154 ? -8.031 -22.672 16.047 1 42.53 154 SER B N 1
ATOM 2573 C CA . SER B 1 154 ? -9.125 -23.641 16 1 42.53 154 SER B CA 1
ATOM 2574 C C . SER B 1 154 ? -8.875 -24.719 14.953 1 42.53 154 SER B C 1
ATOM 2576 O O . SER B 1 154 ? -8.547 -24.406 13.805 1 42.53 154 SER B O 1
ATOM 2578 N N . PRO B 1 155 ? -8.609 -26 15.273 1 38.81 155 PRO B N 1
ATOM 2579 C CA . PRO B 1 155 ? -8.453 -27.234 14.5 1 38.81 155 PRO B CA 1
ATOM 2580 C C . PRO B 1 155 ? -9.391 -27.297 13.297 1 38.81 155 PRO B C 1
ATOM 2582 O O . PRO B 1 155 ? -10.602 -27.156 13.438 1 38.81 155 PRO B O 1
ATOM 2585 N N . CYS B 1 156 ? -9.242 -26.609 12.211 1 36.66 156 CYS B N 1
ATOM 2586 C CA . CYS B 1 156 ? -9.992 -27.203 11.109 1 36.66 156 CYS B CA 1
ATOM 2587 C C . CYS B 1 156 ? -10.008 -28.719 11.227 1 36.66 156 CYS B C 1
ATOM 2589 O O . CYS B 1 156 ? -8.961 -29.359 11.383 1 36.66 156 CYS B O 1
ATOM 2591 N N . ARG B 1 157 ? -11.031 -29.344 11.727 1 33.09 157 ARG B N 1
ATOM 2592 C CA . ARG B 1 157 ? -11.297 -30.781 11.625 1 33.09 157 ARG B CA 1
ATOM 2593 C C . ARG B 1 157 ? -10.922 -31.312 10.25 1 33.09 157 ARG B C 1
ATOM 2595 O O . ARG B 1 157 ? -11.336 -30.75 9.227 1 33.09 157 ARG B O 1
ATOM 2602 N N . GLU B 1 158 ? -9.867 -32.25 10.039 1 27.06 158 GLU B N 1
ATOM 2603 C CA . GLU B 1 158 ? -9.781 -33.281 9 1 27.06 158 GLU B CA 1
ATOM 2604 C C . GLU B 1 158 ? -11.164 -33.844 8.672 1 27.06 158 GLU B C 1
ATOM 2606 O O . GLU B 1 158 ? -11.977 -34.094 9.57 1 27.06 158 GLU B O 1
#

Nearest PDB structures (foldseek):
  7u02-assembly1_M  TM=7.890E-01  e=1.436E-06  Caulobacter vibrioides CB15
  8tp8-assembly1_A  TM=7.625E-01  e=1.436E-06  Caulobacter vibrioides NA1000
  8tpk-assembly1_A  TM=7.504E-01  e=4.034E-06  Caulobacter vibrioides NA1000
  8tp8-assembly2_C  TM=7.430E-01  e=4.525E-06  Caulobacter vibrioides NA1000
  6oaw-assembly1_B  TM=5.153E-01  e=7.808E-02  Ruminococcus sp.

Sequence (316 aa):
MPLCLKLFRQCWYLVGKNKFNHMITIFCLDRITDFRLSSQSFNYAQEAFNPHTFFDGCIGVIANADVNIEYVVLKVSATQANYLRDLPIHESQIEKECHPDYSIFTMDVRPTFDFLQELLWNGECIEVMQPLWLRKEIAEKIQQMGNKYKSDNSPCREMPLCLKLFRQCWYLVGKNKFNHMITIFCLDRITDFRLSSQSFNYAQEAFNPHTFFDGCIGVIANADVNIEYVVLKVSATQANYLRDLPIHESQIEKECHPDYSIFTMDVRPTFDFLQELLWNGECIEVMQPLWLRKEIAEKIQQMGNKYKSDNSPCRE

Organism: NCBI:txid702438

Solvent-accessible surface area (backbone atoms only — not comparable to full-atom values): 18458 Å² total; per-residue (Å²): 83,84,74,49,78,44,81,50,97,92,35,52,29,39,34,24,36,38,84,85,76,65,44,77,44,79,38,57,55,87,71,59,84,77,87,77,89,66,89,73,80,77,69,66,84,73,44,90,73,48,71,68,67,62,43,57,38,38,67,50,82,69,67,53,88,83,50,61,73,36,71,34,33,34,43,25,28,37,75,53,37,57,50,41,73,76,51,58,81,44,92,60,54,42,78,79,44,84,49,89,68,31,28,32,36,34,32,57,29,27,83,41,72,61,41,52,27,56,51,36,31,49,43,64,39,48,42,65,66,33,44,61,69,57,33,50,52,51,48,51,46,40,50,52,35,46,58,71,64,65,67,69,70,62,75,76,79,130,84,84,73,49,80,45,81,48,96,92,35,52,28,38,34,25,34,38,84,87,77,64,44,77,44,80,40,56,55,86,71,58,83,76,87,77,90,66,88,72,80,77,70,66,84,74,45,92,72,47,70,69,68,61,43,58,38,39,68,52,84,69,66,53,88,84,51,62,72,36,72,34,32,33,44,25,28,37,74,54,38,57,48,40,71,76,50,58,81,43,90,60,54,41,79,79,43,84,51,89,67,31,28,33,36,34,32,57,29,26,82,40,70,59,42,52,27,54,52,36,31,50,44,62,39,48,43,64,66,33,46,63,70,57,32,49,51,53,48,51,46,40,50,53,36,45,57,73,64,65,67,69,71,64,73,76,79,130

Secondary structure (DSSP, 8-state):
-EEEEEEETTEEEEEEE-TTT--EEEEEGGG------------GGG----HHHHTTT-SSS---TTSPPEEEEEEEEHHHHHHHHHS-SSTT-EEEEE-SSEEEEEEEE---HHHHHHHHHTGGGEEEEESHHHHHHHHHHHHHHHHHHHS-------/-EEEEEEETTEEEEEEE-TTT--EEEEEGGG------------GGG----HHHHTTT-SSS---TTSPPEEEEEEEEHHHHHHHHHS-SSTT-EEEEE-SSEEEEEEEE---HHHHHHHHHTGGGEEEEESHHHHHHHHHHHHHHHHHHHS-------

pLDDT: mean 84.1, std 14.57, range [26.05, 98.62]

Foldseek 3Di:
DWQDWDDDPNWIWTWDQDPPPRDIDIGTPVPDPDDDDDPDDDDNVPPPDDPCVQCPQHLGDPRDPPFAWDKWKKKFFPVVVVVCVVPPSDPQKDFPDDDPGITIIIGTHRCDPVVLVVQCVRPPRMATDDDPVVNVVNVVVVVVVVVVVPPPVPPPDD/DWQDWDDDPNWIWTWDQDPPPRDIDIGTPVPDPDDDDDPDDDDNVPPPDDPCVQCPQHLGDPRDPVFAWDKWKKKFFPVVVVVCVVPPSDPQKDFPADDPGITIIIGTHRCDPVVLVVQCVRPPRMATDDDPVVNVVNVVVVVVVVVVVPPPVPPPDD